Protein AF-A0A7M6URK7-F1 (afdb_monomer_lite)

Radius of gyration: 43.17 Å; chains: 1; bounding box: 71×75×105 Å

Organism: Nasonia vitripennis (NCBI:txid7425)

Secondary structure (DSSP, 8-state):
-HHHHHHHHHHHHT------TTT--PPTTEEEETTEEEE------TTT--PPTTEEEETTEEEE-PPPP-TTT--PPTTEEEETTEEEEPP-TTT--PPTTEEEETTEEEE---TTT--PPTTEEEETTEEEEPPPTT--TTT--PPTTEEEETTTEEEES--GGGTT--PPTTEEEETTEEEE-

Foldseek 3Di:
DVVVVVVVVVVVVVVPPQQAQVNDDDDPQWHDDRNDTHGVDPQQQQVNDDDDPQWHDDRNDTDGVDPQQDQVNDDEDPQWHDDRNDTDGQAAQVRDDEDPQWDDDGRDTDGLQDQVPDDDDPQWHDDNNDTDGHDDPPQCQVPEDDDPQWDAFPPGDTDGQDDPLCPPPDDDPQWGDDNVDTGGD

pLDDT: mean 81.97, std 11.96, range [47.0, 93.94]

Sequence (185 aa):
MKSVLIVCLLAIYQVQAQLTCSTLDCRPGYYCKDGKCLPNTPKLTCSTLGCRPGYYCKDGKCLPNTPKLTCSTIDCRPGYYCLDGKCIPKATCETIDCRSGDICIDGQCIPKLTCATILCRTGYTCRDGQCFKKPPSGITCANVKCMSGYVCVEPGRCVKQFDEKCFTVKCSAGHVCVNGVCVQG

InterPro domains:
  IPR003645 Follistatin-like, N-terminal [SM00274] (20-38)
  IPR003645 Follistatin-like, N-terminal [SM00274] (45-63)
  IPR003645 Follistatin-like, N-terminal [SM00274] (70-94)
  IPR003645 Follistatin-like, N-terminal [SM00274] (114-139)
  IPR003645 Follistatin-like, N-terminal [SM00274] (140-159)

Structure (mmCIF, N/CA/C/O backbone):
data_AF-A0A7M6URK7-F1
#
_entry.id   AF-A0A7M6URK7-F1
#
loop_
_atom_site.group_PDB
_atom_site.id
_atom_site.type_symbol
_atom_site.label_atom_id
_atom_site.label_alt_id
_atom_site.label_comp_id
_atom_site.label_asym_id
_atom_site.label_entity_id
_atom_site.label_seq_id
_atom_site.pdbx_PDB_ins_code
_atom_site.Cartn_x
_atom_site.Cartn_y
_atom_site.Cartn_z
_atom_site.occupancy
_atom_site.B_iso_or_equiv
_atom_site.auth_seq_id
_atom_site.auth_comp_id
_atom_site.auth_asym_id
_atom_site.auth_atom_id
_atom_site.pdbx_PDB_model_num
ATOM 1 N N . MET A 1 1 ? 9.591 -61.313 -48.155 1.00 51.03 1 MET A N 1
ATOM 2 C CA . MET A 1 1 ? 8.744 -60.111 -47.943 1.00 51.03 1 MET A CA 1
ATOM 3 C C . MET A 1 1 ? 9.255 -59.192 -46.827 1.00 51.03 1 MET A C 1
ATOM 5 O O . MET A 1 1 ? 9.292 -57.993 -47.054 1.00 51.03 1 MET A O 1
ATOM 9 N N . LYS A 1 2 ? 9.726 -59.704 -45.672 1.00 48.66 2 LYS A N 1
ATOM 10 C CA . LYS A 1 2 ? 10.313 -58.871 -44.592 1.00 48.66 2 LYS A CA 1
ATOM 11 C C . LYS A 1 2 ? 11.590 -58.110 -44.997 1.00 48.66 2 LYS A C 1
ATOM 13 O O . LYS A 1 2 ? 11.772 -56.975 -44.581 1.00 48.66 2 LYS A O 1
ATOM 18 N N . SER A 1 3 ? 12.423 -58.688 -45.864 1.00 50.91 3 SER A N 1
ATOM 19 C CA . SER A 1 3 ? 13.689 -58.072 -46.293 1.00 50.91 3 SER A CA 1
ATOM 20 C C . SER A 1 3 ? 13.510 -56.881 -47.243 1.00 50.91 3 SER A C 1
ATOM 22 O O . SER A 1 3 ? 14.295 -55.946 -47.194 1.00 50.91 3 SER A O 1
ATOM 24 N N . VAL A 1 4 ? 12.451 -56.869 -48.062 1.00 54.44 4 VAL A N 1
ATOM 25 C CA . VAL A 1 4 ? 12.172 -55.764 -49.003 1.00 54.44 4 VAL A CA 1
ATOM 26 C C . VAL A 1 4 ? 11.641 -54.534 -48.259 1.00 54.44 4 VAL A C 1
ATOM 28 O O . VAL A 1 4 ? 12.019 -53.412 -48.576 1.00 54.44 4 VAL A O 1
ATOM 31 N N . LEU A 1 5 ? 10.839 -54.742 -47.206 1.00 52.38 5 LEU A N 1
ATOM 32 C CA . LEU A 1 5 ? 10.302 -53.660 -46.374 1.00 52.38 5 LEU A CA 1
ATOM 33 C C . LEU A 1 5 ? 11.402 -52.931 -45.576 1.00 52.38 5 LEU A C 1
ATOM 35 O O . LEU A 1 5 ? 11.355 -51.713 -45.444 1.00 52.38 5 LEU A O 1
ATOM 39 N N . ILE A 1 6 ? 12.413 -53.664 -45.088 1.00 54.22 6 ILE A N 1
ATOM 40 C CA . ILE A 1 6 ? 13.563 -53.104 -44.351 1.00 54.22 6 ILE A CA 1
ATOM 41 C C . ILE A 1 6 ? 14.482 -52.307 -45.287 1.00 54.22 6 ILE A C 1
ATOM 43 O O . ILE A 1 6 ? 14.924 -51.220 -44.925 1.00 54.22 6 ILE A O 1
ATOM 47 N N . VAL A 1 7 ? 14.716 -52.800 -46.510 1.00 54.31 7 VAL A N 1
ATOM 48 C CA . VAL A 1 7 ? 15.485 -52.068 -47.533 1.00 54.31 7 VAL A CA 1
ATOM 49 C C . VAL A 1 7 ? 14.753 -50.789 -47.950 1.00 54.31 7 VAL A C 1
ATOM 51 O O . VAL A 1 7 ? 15.390 -49.747 -48.077 1.00 54.31 7 VAL A O 1
ATOM 54 N N . CYS A 1 8 ? 13.420 -50.826 -48.068 1.00 52.38 8 CYS A N 1
ATOM 55 C CA . CYS A 1 8 ? 12.622 -49.628 -48.324 1.00 52.38 8 CYS A CA 1
ATOM 56 C C . CYS A 1 8 ? 12.716 -48.617 -47.175 1.00 52.38 8 CYS A C 1
ATOM 58 O O . CYS A 1 8 ? 12.998 -47.461 -47.452 1.00 52.38 8 CYS A O 1
ATOM 60 N N . LEU A 1 9 ? 12.546 -49.029 -45.911 1.00 51.94 9 LEU A N 1
ATOM 61 C CA . LEU A 1 9 ? 12.603 -48.130 -44.745 1.00 51.94 9 LEU A CA 1
ATOM 62 C C . LEU A 1 9 ? 13.983 -47.477 -44.555 1.00 51.94 9 LEU A C 1
ATOM 64 O O . LEU A 1 9 ? 14.051 -46.295 -44.225 1.00 51.94 9 LEU A O 1
ATOM 68 N N . LEU A 1 10 ? 15.073 -48.204 -44.824 1.00 51.91 10 LEU A N 1
ATOM 69 C CA . LEU A 1 10 ? 16.430 -47.646 -44.815 1.00 51.91 10 LEU A CA 1
ATOM 70 C C . LEU A 1 10 ? 16.678 -46.713 -46.009 1.00 51.91 10 LEU A C 1
ATOM 72 O O . LEU A 1 10 ? 17.362 -45.707 -45.848 1.00 51.91 10 LEU A O 1
ATOM 76 N N . ALA A 1 11 ? 16.085 -46.983 -47.177 1.00 49.75 11 ALA A N 1
ATOM 77 C CA . ALA A 1 11 ? 16.192 -46.107 -48.343 1.00 49.75 11 ALA A CA 1
ATOM 78 C C . ALA A 1 11 ? 15.456 -44.770 -48.150 1.00 49.75 11 ALA A C 1
ATOM 80 O O . ALA A 1 11 ? 15.973 -43.750 -48.589 1.00 49.75 11 ALA A O 1
ATOM 81 N N . ILE A 1 12 ? 14.317 -44.734 -47.439 1.00 51.81 12 ILE A N 1
ATOM 82 C CA . ILE A 1 12 ? 13.649 -43.464 -47.072 1.00 51.81 12 ILE A CA 1
ATOM 83 C C . ILE A 1 12 ? 14.414 -42.718 -45.969 1.00 51.81 12 ILE A C 1
ATOM 85 O O . ILE A 1 12 ? 14.419 -41.490 -45.965 1.00 51.81 12 ILE A O 1
ATOM 89 N N . TYR A 1 13 ? 15.104 -43.435 -45.070 1.00 47.00 13 TYR A N 1
ATOM 90 C CA . TYR A 1 13 ? 15.932 -42.827 -44.015 1.00 47.00 13 TYR A CA 1
ATOM 91 C C . TYR A 1 13 ? 17.250 -42.228 -44.544 1.00 47.00 13 TYR A C 1
ATOM 93 O O . TYR A 1 13 ? 17.856 -41.395 -43.879 1.00 47.00 13 TYR A O 1
ATOM 101 N N . GLN A 1 14 ? 17.691 -42.620 -45.746 1.00 48.41 14 GLN A N 1
ATOM 102 C CA . GLN A 1 14 ? 18.874 -42.064 -46.422 1.00 48.41 14 GLN A CA 1
ATOM 103 C C . GLN A 1 14 ? 18.526 -40.950 -47.432 1.00 48.41 14 GLN A C 1
ATOM 105 O O . GLN A 1 14 ? 19.431 -40.360 -48.017 1.00 48.41 14 GLN A O 1
ATOM 110 N N . VAL A 1 15 ? 17.245 -40.569 -47.589 1.00 47.34 15 VAL A N 1
ATOM 111 C CA . VAL A 1 15 ? 16.850 -39.313 -48.274 1.00 47.34 15 VAL A CA 1
ATOM 112 C C . VAL A 1 15 ? 16.860 -38.130 -47.295 1.00 47.34 15 VAL A C 1
ATOM 114 O O . VAL A 1 15 ? 16.032 -37.227 -47.334 1.00 47.34 15 VAL A O 1
ATOM 117 N N . GLN A 1 16 ? 17.839 -38.103 -46.401 1.00 51.31 16 GLN A N 1
ATOM 118 C CA . GLN A 1 16 ? 18.420 -36.847 -45.960 1.00 51.31 16 GLN A CA 1
ATOM 119 C C . GLN A 1 16 ? 19.805 -36.813 -46.577 1.00 51.31 16 GLN A C 1
ATOM 121 O O . GLN A 1 16 ? 20.800 -37.099 -45.917 1.00 51.31 16 GLN A O 1
ATOM 126 N N . ALA A 1 17 ? 19.856 -36.481 -47.872 1.00 54.38 17 ALA A N 1
ATOM 127 C CA . ALA A 1 17 ? 21.073 -35.933 -48.438 1.00 54.38 17 ALA A CA 1
ATOM 128 C C . ALA A 1 17 ? 21.447 -34.767 -47.523 1.00 54.38 17 ALA A C 1
ATOM 130 O O . ALA A 1 17 ? 20.786 -33.726 -47.520 1.00 54.38 17 ALA A O 1
ATOM 131 N N . GLN A 1 18 ? 22.434 -34.982 -46.656 1.00 57.97 18 GLN A N 1
ATOM 132 C CA . GLN A 1 18 ? 23.084 -33.890 -45.970 1.00 57.97 18 GLN A CA 1
ATOM 133 C C . GLN A 1 18 ? 23.643 -33.052 -47.109 1.00 57.97 18 GLN A C 1
ATOM 135 O O . GLN A 1 18 ? 24.606 -33.461 -47.752 1.00 57.97 18 GLN A O 1
ATOM 140 N N . LEU A 1 19 ? 22.966 -31.949 -47.443 1.00 61.97 19 LEU A N 1
ATOM 141 C CA . LEU A 1 19 ? 23.518 -30.954 -48.345 1.00 61.97 19 LEU A CA 1
ATOM 142 C C . LEU A 1 19 ? 24.855 -30.577 -47.716 1.00 61.97 19 LEU A C 1
ATOM 144 O O . LEU A 1 19 ? 24.894 -29.946 -46.667 1.00 61.97 19 LEU A O 1
ATOM 148 N N . THR A 1 20 ? 25.946 -31.057 -48.291 1.00 74.00 20 THR A N 1
ATOM 149 C CA . THR A 1 20 ? 27.300 -30.692 -47.900 1.00 74.00 20 THR A CA 1
ATOM 150 C C . THR A 1 20 ? 27.824 -29.737 -48.955 1.00 74.00 20 THR A C 1
ATOM 152 O O . THR A 1 20 ? 27.371 -29.737 -50.099 1.00 74.00 20 THR A O 1
ATOM 155 N N . CYS A 1 21 ? 28.815 -28.922 -48.607 1.00 77.44 21 CYS A N 1
ATOM 156 C CA . CYS A 1 21 ? 29.417 -28.012 -49.585 1.00 77.44 21 CYS A CA 1
ATOM 157 C C . CYS A 1 21 ? 30.153 -28.716 -50.729 1.00 77.44 21 CYS A C 1
ATOM 159 O O . CYS A 1 21 ? 30.596 -28.061 -51.661 1.00 77.44 21 CYS A O 1
ATOM 161 N N . SER A 1 22 ? 30.252 -30.043 -50.667 1.00 75.75 22 SER A N 1
ATOM 162 C CA . SER A 1 22 ? 30.756 -30.902 -51.733 1.00 75.75 22 SER A CA 1
ATOM 163 C C . SER A 1 22 ? 29.716 -31.189 -52.821 1.00 75.75 22 SER A C 1
ATOM 165 O O . SER A 1 22 ? 30.094 -31.614 -53.904 1.00 75.75 22 SER A O 1
ATOM 167 N N . THR A 1 23 ? 28.420 -31.003 -52.538 1.00 77.94 23 THR A N 1
ATOM 168 C CA . THR A 1 23 ? 27.307 -31.327 -53.456 1.00 77.94 23 THR A CA 1
ATOM 169 C C . THR A 1 23 ? 26.350 -30.157 -53.701 1.00 77.94 23 THR A C 1
ATOM 171 O O . THR A 1 23 ? 25.412 -30.283 -54.485 1.00 77.94 23 THR A O 1
ATOM 174 N N . LEU A 1 24 ? 26.573 -29.015 -53.042 1.00 80.12 24 LEU A N 1
ATOM 175 C CA . LEU A 1 24 ? 25.723 -27.832 -53.130 1.00 80.12 24 LEU A CA 1
ATOM 176 C C . LEU A 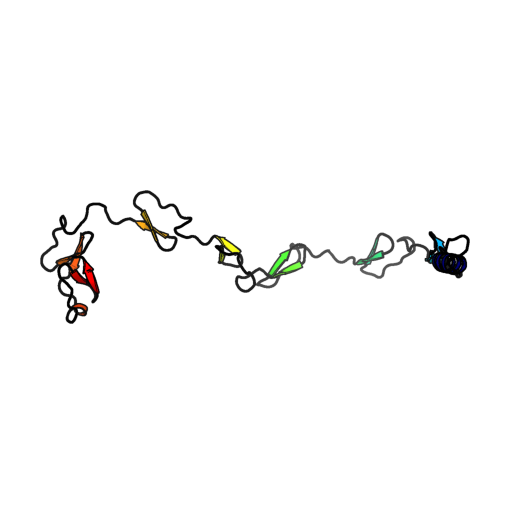1 24 ? 26.383 -26.724 -53.963 1.00 80.12 24 LEU A C 1
ATOM 178 O O . LEU A 1 24 ? 27.240 -25.996 -53.460 1.00 80.12 24 LEU A O 1
ATOM 182 N N . ASP A 1 25 ? 25.908 -26.542 -55.196 1.00 82.88 25 ASP A N 1
ATOM 183 C CA . ASP A 1 25 ? 26.286 -25.410 -56.045 1.00 82.88 25 ASP A CA 1
ATOM 184 C C . ASP A 1 25 ? 25.468 -24.161 -55.693 1.00 82.88 25 ASP A C 1
ATOM 186 O O . ASP A 1 25 ? 24.263 -24.062 -55.945 1.00 82.88 25 ASP A O 1
ATOM 190 N N . CYS A 1 26 ? 26.132 -23.174 -55.093 1.00 80.81 26 CYS A N 1
ATOM 191 C CA . CYS A 1 26 ? 25.514 -21.898 -54.757 1.00 80.81 26 CYS A CA 1
ATOM 192 C C . CYS A 1 26 ? 25.422 -20.970 -55.974 1.00 80.81 26 CYS A C 1
ATOM 194 O O . CYS A 1 26 ? 26.322 -20.911 -56.810 1.00 80.81 26 CYS A O 1
ATOM 196 N N . ARG A 1 27 ? 24.333 -20.191 -56.052 1.00 81.19 27 ARG A N 1
ATOM 197 C CA . ARG A 1 27 ? 24.157 -19.165 -57.093 1.00 81.19 27 ARG A CA 1
ATOM 198 C C . ARG A 1 27 ? 25.289 -18.120 -57.037 1.00 81.19 27 ARG A C 1
ATOM 200 O O . ARG A 1 27 ? 25.801 -17.855 -55.946 1.00 81.19 27 ARG A O 1
ATOM 207 N N . PRO A 1 28 ? 25.635 -17.470 -58.166 1.00 70.69 28 PRO A N 1
ATOM 208 C CA . PRO A 1 28 ? 26.620 -16.389 -58.188 1.00 70.69 28 PRO A CA 1
ATOM 209 C C . PRO A 1 28 ? 26.345 -15.336 -57.106 1.00 70.69 28 PRO A C 1
ATOM 211 O O . PRO A 1 28 ? 25.208 -14.897 -56.931 1.00 70.69 28 PRO A O 1
ATOM 214 N N . GLY A 1 29 ? 27.385 -14.950 -56.361 1.00 67.88 29 GLY A N 1
ATOM 215 C CA . GLY A 1 29 ? 27.265 -14.035 -55.221 1.00 67.88 29 GLY A CA 1
ATOM 216 C C . GLY A 1 29 ? 26.944 -14.707 -53.881 1.00 67.88 29 GLY A C 1
ATOM 217 O O . GLY A 1 29 ? 26.675 -13.996 -52.920 1.00 67.88 29 GLY A O 1
ATOM 218 N N . TYR A 1 30 ? 26.991 -16.039 -53.787 1.00 80.69 30 TYR A N 1
ATOM 219 C CA . TYR A 1 30 ? 26.861 -16.820 -52.550 1.00 80.69 30 TYR A CA 1
ATOM 220 C C . TYR A 1 30 ? 27.993 -17.860 -52.463 1.00 80.69 30 TYR A C 1
ATOM 222 O O . TYR A 1 30 ? 28.479 -18.327 -53.489 1.00 80.69 30 TYR A O 1
ATOM 230 N N . TYR A 1 31 ? 28.414 -18.234 -51.255 1.00 83.31 31 TYR A N 1
ATOM 231 C CA . TYR A 1 31 ? 29.391 -19.300 -51.004 1.00 83.31 31 TYR A CA 1
ATOM 232 C C . TYR A 1 31 ? 28.799 -20.358 -50.072 1.00 83.31 31 TYR A C 1
ATOM 234 O O . TYR A 1 31 ? 27.940 -20.045 -49.246 1.00 83.31 31 TYR A O 1
ATOM 242 N N . CYS A 1 32 ? 29.243 -21.611 -50.188 1.00 84.31 32 CYS A N 1
ATOM 243 C CA . CYS A 1 32 ? 28.764 -22.660 -49.297 1.00 84.31 32 CYS A CA 1
ATOM 244 C C . CYS A 1 32 ? 29.564 -22.701 -47.991 1.00 84.31 32 CYS A C 1
ATOM 246 O O . CYS A 1 32 ? 30.795 -22.734 -48.004 1.00 84.31 32 CYS A O 1
ATOM 248 N N . LYS A 1 33 ? 28.854 -22.766 -46.861 1.00 85.31 33 LYS A N 1
ATOM 249 C CA . LYS A 1 33 ? 29.403 -23.097 -45.544 1.00 85.31 33 LYS A CA 1
ATOM 250 C C . LYS A 1 33 ? 28.440 -24.018 -44.798 1.00 85.31 33 LYS A C 1
ATOM 252 O O . LYS A 1 33 ? 27.251 -23.717 -44.723 1.00 85.31 33 LYS A O 1
ATOM 257 N N . ASP A 1 34 ? 28.945 -25.133 -44.270 1.00 83.81 34 ASP A N 1
ATOM 258 C CA . ASP A 1 34 ? 28.177 -26.121 -43.490 1.00 83.81 34 ASP A CA 1
ATOM 259 C C . ASP A 1 34 ? 26.868 -26.565 -44.173 1.00 83.81 34 ASP A C 1
ATOM 261 O O . ASP A 1 34 ? 25.819 -26.682 -43.539 1.00 83.81 34 ASP A O 1
ATOM 265 N N . GLY A 1 35 ? 26.909 -26.748 -45.497 1.00 82.69 35 GLY A N 1
ATOM 266 C CA . GLY A 1 35 ? 25.740 -27.180 -46.264 1.00 82.69 35 GLY A CA 1
ATOM 267 C C . GLY A 1 35 ? 24.722 -26.090 -46.593 1.00 82.69 35 GLY A C 1
ATOM 268 O O . GLY A 1 35 ? 23.610 -26.398 -47.020 1.00 82.69 35 GLY A O 1
ATOM 269 N N . LYS A 1 36 ? 25.063 -24.813 -46.381 1.00 84.44 36 LYS A N 1
ATOM 270 C CA . LYS A 1 36 ? 24.188 -23.666 -46.654 1.00 84.44 36 LYS A CA 1
ATOM 271 C C . LYS A 1 36 ? 24.880 -22.643 -47.545 1.00 84.44 36 LYS A C 1
ATOM 273 O O . LYS A 1 36 ? 26.032 -22.289 -47.312 1.00 84.44 36 LYS A O 1
ATOM 278 N N . CYS A 1 37 ? 24.145 -22.110 -48.518 1.00 84.38 37 CYS A N 1
ATOM 279 C CA . CYS A 1 37 ? 24.597 -20.973 -49.313 1.00 84.38 37 CYS A CA 1
ATOM 280 C C . CYS A 1 37 ? 24.431 -19.673 -48.523 1.00 84.38 37 CYS A C 1
ATOM 282 O O . CYS A 1 37 ? 23.311 -19.233 -48.261 1.00 84.38 37 CYS A O 1
ATOM 284 N N . LEU A 1 38 ? 25.546 -19.050 -48.157 1.00 81.31 38 LEU A N 1
ATOM 285 C CA . LEU A 1 38 ? 25.595 -17.749 -47.504 1.00 81.31 38 LEU A CA 1
ATOM 286 C C . LEU A 1 38 ? 25.937 -16.667 -48.531 1.00 81.31 38 LEU A C 1
ATOM 288 O O . LEU A 1 38 ? 26.769 -16.906 -49.404 1.00 81.31 38 LEU A O 1
ATOM 292 N N . PRO A 1 39 ? 25.312 -15.481 -48.459 1.00 78.00 39 PRO A N 1
ATOM 293 C CA . PRO A 1 39 ? 25.610 -14.400 -49.384 1.00 78.00 39 PRO A CA 1
ATOM 294 C C . PRO A 1 39 ? 27.079 -14.002 -49.267 1.00 78.00 39 PRO A C 1
ATOM 296 O O . PRO A 1 39 ? 27.593 -13.739 -48.180 1.00 78.00 39 PRO A O 1
ATOM 299 N N . ASN A 1 40 ? 27.738 -13.902 -50.414 1.00 71.88 40 ASN A N 1
ATOM 300 C CA . ASN A 1 40 ? 29.070 -13.344 -50.587 1.00 71.88 40 ASN A CA 1
ATOM 301 C C . ASN A 1 40 ? 28.986 -11.806 -50.621 1.00 71.88 40 ASN A C 1
ATOM 303 O O . ASN A 1 40 ? 29.588 -11.137 -51.458 1.00 71.88 40 ASN A O 1
ATOM 307 N N . THR A 1 41 ? 28.164 -11.236 -49.737 1.00 67.25 41 THR A N 1
ATOM 308 C CA . THR A 1 41 ? 28.107 -9.793 -49.536 1.00 67.25 41 THR A CA 1
ATOM 309 C C . THR A 1 41 ? 29.307 -9.406 -48.687 1.00 67.25 41 THR A C 1
ATOM 311 O O . THR A 1 41 ? 29.470 -9.981 -47.603 1.00 67.25 41 THR A O 1
ATOM 314 N N . PRO A 1 42 ? 30.130 -8.433 -49.110 1.00 64.25 42 PRO A N 1
ATOM 315 C CA . PRO A 1 42 ? 31.136 -7.882 -48.222 1.00 64.25 42 PRO A CA 1
ATOM 316 C C . PRO A 1 42 ? 30.433 -7.436 -46.941 1.00 64.25 42 PRO A C 1
ATOM 318 O O . PRO A 1 42 ? 29.422 -6.730 -46.991 1.00 64.25 42 PRO A O 1
ATOM 321 N N . LYS A 1 43 ? 30.933 -7.894 -45.788 1.00 63.84 43 LYS A N 1
ATOM 322 C CA . LYS A 1 43 ? 30.489 -7.373 -44.497 1.00 63.84 43 LYS A CA 1
ATOM 323 C C . LYS A 1 43 ? 30.686 -5.866 -44.580 1.00 63.84 43 LYS A C 1
ATOM 325 O O . LYS A 1 43 ? 31.824 -5.422 -44.701 1.00 63.84 43 LYS A O 1
ATOM 330 N N . LEU A 1 44 ? 29.592 -5.103 -44.591 1.00 66.19 44 LEU A N 1
ATOM 331 C CA . LEU A 1 44 ? 29.666 -3.647 -44.563 1.00 66.19 44 LEU A CA 1
ATOM 332 C C . LEU A 1 44 ? 30.543 -3.284 -43.368 1.00 66.19 44 LEU A C 1
ATOM 334 O O . LEU A 1 44 ? 30.261 -3.688 -42.242 1.00 66.19 44 LEU A O 1
ATOM 338 N N . THR A 1 45 ? 31.661 -2.621 -43.624 1.00 75.88 45 THR A N 1
ATOM 339 C CA . THR A 1 45 ? 32.536 -2.100 -42.580 1.00 75.88 45 THR A CA 1
ATOM 340 C C . THR A 1 45 ? 32.328 -0.599 -42.517 1.00 75.88 45 THR A C 1
ATOM 342 O O . THR A 1 45 ? 31.840 0.022 -43.460 1.00 75.88 45 THR A O 1
ATOM 345 N N . CYS A 1 46 ? 32.726 0.021 -41.412 1.00 78.88 46 CYS A N 1
ATOM 346 C CA . CYS A 1 46 ? 32.660 1.478 -41.312 1.00 78.88 46 CYS A CA 1
ATOM 347 C C . CYS A 1 46 ? 33.588 2.207 -42.286 1.00 78.88 46 CYS A C 1
ATOM 349 O O . CYS A 1 46 ? 33.448 3.409 -42.470 1.00 78.88 46 CYS A O 1
ATOM 351 N N . SER A 1 47 ? 34.490 1.478 -42.944 1.00 76.00 47 SER A N 1
ATOM 352 C CA . SER A 1 47 ? 35.329 1.988 -44.023 1.00 76.00 47 SER A CA 1
ATOM 353 C C . SER A 1 47 ? 34.576 2.125 -45.351 1.00 76.00 47 SER A C 1
ATOM 355 O O . SER A 1 47 ? 35.004 2.896 -46.200 1.00 76.00 47 SER A O 1
ATOM 357 N N . THR A 1 48 ? 33.476 1.387 -45.551 1.00 75.06 48 THR A N 1
ATOM 358 C CA . THR A 1 48 ? 32.696 1.385 -46.805 1.00 75.06 48 THR A CA 1
ATOM 359 C C . THR A 1 48 ? 31.253 1.862 -46.632 1.00 75.06 48 THR A C 1
ATOM 361 O O . THR A 1 48 ? 30.584 2.165 -47.617 1.00 75.06 48 THR A O 1
ATOM 364 N N . LEU A 1 49 ? 30.764 1.959 -45.393 1.00 78.81 49 LEU A N 1
ATOM 365 C CA . LEU A 1 49 ? 29.413 2.409 -45.071 1.00 78.81 49 LEU A CA 1
ATOM 366 C C . LEU A 1 49 ? 29.382 3.913 -44.754 1.00 78.81 49 LEU A C 1
ATOM 368 O O . LEU A 1 49 ? 29.786 4.337 -43.673 1.00 78.81 49 LEU A O 1
ATOM 372 N N . GLY A 1 50 ? 28.830 4.714 -45.668 1.00 80.62 50 GLY A N 1
ATOM 373 C CA . GLY A 1 50 ? 28.504 6.119 -45.412 1.00 80.62 50 GLY A CA 1
ATOM 374 C C . GLY A 1 50 ? 27.177 6.262 -44.660 1.00 80.62 50 GLY A C 1
ATOM 375 O O . GLY A 1 50 ? 26.121 5.915 -45.190 1.00 80.62 50 GLY A O 1
ATOM 376 N N . CYS A 1 51 ? 27.209 6.781 -43.431 1.00 83.56 51 CYS A N 1
ATOM 377 C CA . CYS A 1 51 ? 25.999 7.067 -42.658 1.00 83.56 51 CYS A CA 1
ATOM 378 C C . CYS A 1 51 ? 25.425 8.450 -42.993 1.00 83.56 51 CYS A C 1
ATOM 380 O O . CYS A 1 51 ? 26.161 9.393 -43.280 1.00 83.56 51 CYS A O 1
ATOM 382 N N . ARG A 1 52 ? 24.093 8.578 -42.944 1.00 84.56 52 ARG A N 1
ATOM 383 C CA . ARG A 1 52 ? 23.405 9.869 -43.116 1.00 84.56 52 ARG A CA 1
ATOM 384 C C . ARG A 1 52 ? 23.761 10.833 -41.967 1.00 84.56 52 ARG A C 1
ATOM 386 O O . ARG A 1 52 ? 24.076 10.359 -40.873 1.00 84.56 52 ARG A O 1
ATOM 393 N N . PRO A 1 53 ? 23.661 12.163 -42.170 1.00 76.25 53 PRO A N 1
ATOM 394 C CA . PRO A 1 53 ? 23.839 13.139 -41.096 1.00 76.25 53 PRO A CA 1
ATOM 395 C C . PRO A 1 53 ? 23.009 12.785 -39.853 1.00 76.25 53 PRO A C 1
ATOM 397 O O . PRO A 1 53 ? 21.843 12.408 -39.966 1.00 76.25 53 PRO A O 1
ATOM 400 N N . GLY A 1 54 ? 23.627 12.874 -38.672 1.00 73.88 54 GLY A N 1
ATOM 401 C CA . GLY A 1 54 ? 23.008 12.474 -37.403 1.00 73.88 54 GLY A CA 1
ATOM 402 C C . GLY A 1 54 ? 23.200 11.003 -37.014 1.00 73.88 54 GLY A C 1
ATOM 403 O O . GLY A 1 54 ? 22.626 10.581 -36.016 1.00 73.88 54 GLY A O 1
ATOM 404 N N . TYR A 1 55 ? 24.006 10.232 -37.751 1.00 85.00 55 TYR A N 1
ATOM 405 C CA . TYR A 1 55 ? 24.361 8.845 -37.433 1.00 85.00 55 TYR A CA 1
ATOM 406 C C . TYR A 1 55 ? 25.882 8.631 -37.541 1.00 85.00 55 TYR A C 1
ATOM 408 O O . TYR A 1 55 ? 26.536 9.249 -38.380 1.00 85.00 55 TYR A O 1
ATOM 416 N N . TYR A 1 56 ? 26.441 7.728 -36.735 1.00 85.56 56 TYR A N 1
ATOM 417 C CA . TYR A 1 56 ? 27.830 7.265 -36.815 1.00 85.56 56 TYR A CA 1
ATOM 418 C C . TYR A 1 56 ? 27.889 5.773 -37.127 1.00 85.56 56 TYR A C 1
ATOM 420 O O . TYR A 1 56 ? 26.977 5.021 -36.785 1.00 85.56 56 TYR A O 1
ATOM 428 N N . CYS A 1 57 ? 28.969 5.322 -37.765 1.00 87.19 57 CYS A N 1
ATOM 429 C CA . CYS A 1 57 ? 29.151 3.898 -38.005 1.00 87.19 57 CYS A CA 1
ATOM 430 C C . CYS A 1 57 ? 29.846 3.212 -36.824 1.00 87.19 57 CYS A C 1
ATOM 432 O O . CYS A 1 57 ? 30.898 3.658 -36.365 1.00 87.19 57 CYS A O 1
ATOM 434 N N . LYS A 1 58 ? 29.294 2.076 -36.390 1.00 86.69 58 LYS A N 1
ATOM 435 C CA . LYS A 1 58 ? 29.928 1.123 -35.474 1.00 86.69 58 LYS A CA 1
ATOM 436 C C . LYS A 1 58 ? 29.658 -0.304 -35.947 1.00 86.69 58 LYS A C 1
ATOM 438 O O . LYS A 1 58 ? 28.512 -0.656 -36.214 1.00 86.69 58 LYS A O 1
ATOM 443 N N . ASP A 1 59 ? 30.708 -1.113 -36.083 1.00 84.06 59 ASP A N 1
ATOM 444 C CA . ASP A 1 59 ? 30.636 -2.526 -36.499 1.00 84.06 59 ASP A CA 1
ATOM 445 C C . ASP A 1 59 ? 29.841 -2.778 -37.796 1.00 84.06 59 ASP A C 1
ATOM 447 O O . ASP A 1 59 ? 29.160 -3.797 -37.937 1.00 84.06 59 ASP A O 1
ATOM 451 N N . GLY A 1 60 ? 29.909 -1.842 -38.750 1.00 82.50 60 GLY A N 1
ATOM 452 C CA . GLY A 1 60 ? 29.173 -1.955 -40.012 1.00 82.50 60 GLY A CA 1
ATOM 453 C C . GLY A 1 60 ? 27.698 -1.567 -39.934 1.00 82.50 60 GLY A C 1
ATOM 454 O O . GLY A 1 60 ? 26.927 -1.920 -40.824 1.00 82.50 60 GLY A O 1
ATOM 455 N N . LYS A 1 61 ? 27.282 -0.874 -38.867 1.00 84.94 61 LYS A N 1
ATOM 456 C CA . LYS A 1 61 ? 25.916 -0.379 -38.666 1.00 84.94 61 LYS A CA 1
ATOM 457 C C . LYS A 1 61 ? 25.926 1.118 -38.388 1.00 84.94 61 LYS A C 1
ATOM 459 O O . LYS A 1 61 ? 26.741 1.592 -37.603 1.00 84.94 61 LYS A O 1
ATOM 464 N N . CYS A 1 62 ? 24.986 1.848 -38.982 1.00 86.88 62 CYS A N 1
ATOM 465 C CA . CYS A 1 62 ? 24.745 3.245 -38.632 1.00 86.88 62 CYS A CA 1
ATOM 466 C C . CYS A 1 62 ? 23.902 3.324 -37.355 1.00 86.88 62 CYS A C 1
ATOM 468 O O . CYS A 1 62 ? 22.763 2.861 -37.330 1.00 86.88 62 CYS A O 1
ATOM 470 N N . LEU A 1 63 ? 24.461 3.913 -36.303 1.00 84.88 63 LEU A N 1
ATOM 471 C CA . LEU A 1 63 ? 23.806 4.187 -35.029 1.00 84.88 63 LEU A CA 1
ATOM 472 C C . LEU A 1 63 ? 23.535 5.691 -34.912 1.00 84.88 63 LEU A C 1
ATOM 474 O O . LEU A 1 63 ? 24.353 6.482 -35.374 1.00 84.88 63 LEU A O 1
ATOM 478 N N . PRO A 1 64 ? 22.407 6.117 -34.330 1.00 82.56 64 PRO A N 1
ATOM 479 C CA . PRO A 1 64 ? 22.103 7.536 -34.191 1.00 82.56 64 PRO A CA 1
ATOM 480 C C . PRO A 1 64 ? 23.114 8.235 -33.268 1.00 82.56 64 PRO A C 1
ATOM 482 O O . PRO A 1 64 ? 23.490 7.703 -32.225 1.00 82.56 64 PRO A O 1
ATOM 485 N N . ASN A 1 65 ? 23.502 9.460 -33.628 1.00 78.19 65 ASN A N 1
ATOM 486 C CA . ASN A 1 65 ? 24.298 10.388 -32.809 1.00 78.19 65 ASN A CA 1
ATOM 487 C C . ASN A 1 65 ? 23.461 11.057 -31.706 1.00 78.19 65 ASN A C 1
ATOM 489 O O . ASN A 1 65 ? 23.889 12.042 -31.107 1.00 78.19 65 ASN A O 1
ATOM 493 N N . THR A 1 66 ? 22.245 10.573 -31.453 1.00 71.94 66 THR A N 1
ATOM 494 C CA . THR A 1 66 ? 21.392 11.129 -30.408 1.00 71.94 66 THR A CA 1
ATOM 495 C C . THR A 1 66 ? 22.004 10.827 -29.043 1.00 71.94 66 THR A C 1
ATOM 497 O O . THR A 1 66 ? 22.365 9.669 -28.797 1.00 71.94 66 THR A O 1
ATOM 500 N N . PRO A 1 67 ? 22.078 11.813 -28.134 1.00 67.75 67 PRO A N 1
ATOM 501 C CA . PRO A 1 67 ? 22.415 11.553 -26.745 1.00 67.75 67 PRO A CA 1
ATOM 502 C C . PRO A 1 67 ? 21.519 10.434 -26.219 1.00 67.75 67 PRO A C 1
ATOM 504 O O . PRO A 1 67 ? 20.302 10.454 -26.424 1.00 67.75 67 PRO A O 1
ATOM 507 N N . LYS A 1 68 ? 22.112 9.434 -25.564 1.00 71.75 68 LYS A N 1
ATOM 508 C CA . LYS A 1 68 ? 21.322 8.454 -24.822 1.00 71.75 68 LYS A CA 1
ATOM 509 C C . LYS A 1 68 ? 20.529 9.244 -23.782 1.00 71.75 68 LYS A C 1
ATOM 511 O O . LYS A 1 68 ? 21.143 9.922 -22.964 1.00 71.75 68 LYS A O 1
ATOM 516 N N . LEU A 1 69 ? 19.198 9.176 -23.832 1.00 76.94 69 LEU A N 1
ATOM 517 C CA . LEU A 1 69 ? 18.366 9.759 -22.783 1.00 76.94 69 LEU A CA 1
ATOM 518 C C . LEU A 1 69 ? 18.784 9.136 -21.450 1.00 76.94 69 LEU A C 1
ATOM 520 O O . LEU A 1 69 ? 18.951 7.920 -21.334 1.00 76.94 69 LEU A O 1
ATOM 524 N N . THR A 1 70 ? 19.003 9.986 -20.462 1.00 85.31 70 THR A N 1
ATOM 525 C CA . THR A 1 70 ? 19.401 9.616 -19.104 1.00 85.31 70 THR A CA 1
ATOM 526 C C . THR A 1 70 ? 18.415 10.233 -18.135 1.00 85.31 70 THR A C 1
ATOM 528 O O . THR A 1 70 ? 17.773 11.231 -18.444 1.00 85.31 70 THR A O 1
ATOM 531 N N . CYS A 1 71 ? 18.349 9.706 -16.915 1.00 87.44 71 CYS A N 1
ATOM 532 C CA . CYS A 1 71 ? 17.525 10.313 -15.868 1.00 87.44 71 CYS A CA 1
ATOM 533 C C . CYS A 1 71 ? 17.998 11.702 -15.419 1.00 87.44 71 CYS A C 1
ATOM 535 O O . CYS A 1 71 ? 17.297 12.360 -14.666 1.00 87.44 71 CYS A O 1
ATOM 537 N N . SER A 1 72 ? 19.159 12.155 -15.900 1.00 86.38 72 SER A N 1
ATOM 538 C CA . SER A 1 72 ? 19.638 13.530 -15.747 1.00 86.38 72 SER A CA 1
ATOM 539 C C . SER A 1 72 ? 19.163 14.486 -16.846 1.00 86.38 72 SER A C 1
ATOM 541 O O . SER A 1 72 ? 19.342 15.688 -16.703 1.00 86.38 72 SER A O 1
ATOM 543 N N . THR A 1 73 ? 18.613 13.975 -17.952 1.00 85.56 73 THR A N 1
ATOM 544 C CA . THR A 1 73 ? 18.213 14.774 -19.126 1.00 85.56 73 THR A CA 1
ATOM 545 C C . THR A 1 73 ? 16.731 14.647 -19.476 1.00 85.56 73 THR A C 1
ATOM 547 O O . THR A 1 73 ? 16.265 15.334 -20.381 1.00 85.56 73 THR A O 1
ATOM 550 N N . ILE A 1 74 ? 15.986 13.787 -18.776 1.00 87.69 74 ILE A N 1
ATOM 551 C CA . ILE A 1 74 ? 14.555 13.573 -18.993 1.00 87.69 74 ILE A CA 1
ATOM 552 C C . ILE A 1 74 ? 13.759 13.930 -17.737 1.00 87.69 74 ILE A C 1
ATOM 554 O O . ILE A 1 74 ? 13.994 13.373 -16.665 1.00 87.69 74 ILE A O 1
ATOM 558 N N . ASP A 1 75 ? 12.773 14.809 -17.902 1.00 90.88 75 ASP A N 1
ATOM 559 C CA . ASP A 1 75 ? 11.771 15.103 -16.881 1.00 90.88 75 ASP A CA 1
ATOM 560 C C . ASP A 1 75 ? 10.511 14.279 -17.147 1.00 90.88 75 ASP A C 1
ATOM 562 O O . ASP A 1 75 ? 9.822 14.439 -18.158 1.00 90.88 75 ASP A O 1
ATOM 566 N N . CYS A 1 76 ? 10.209 13.355 -16.237 1.00 92.62 76 CYS A N 1
ATOM 567 C CA . CYS A 1 76 ? 9.016 12.526 -16.342 1.00 92.62 76 CYS A CA 1
ATOM 568 C C . CYS A 1 76 ? 7.776 13.274 -15.850 1.00 92.62 76 CYS A C 1
ATOM 570 O O . CYS A 1 76 ? 7.804 13.956 -14.826 1.00 92.62 76 CYS A O 1
ATOM 572 N N . ARG A 1 77 ? 6.651 13.0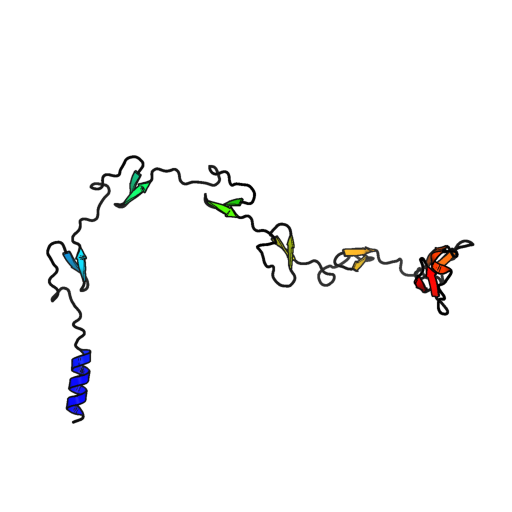86 -16.552 1.00 92.81 77 ARG A N 1
ATOM 573 C CA . ARG A 1 77 ? 5.351 13.626 -16.129 1.00 92.81 77 ARG A CA 1
ATOM 574 C C . ARG A 1 77 ? 4.949 13.114 -14.731 1.00 92.81 77 ARG A C 1
ATOM 576 O O . ARG A 1 77 ? 5.386 12.026 -14.339 1.00 92.81 77 ARG A O 1
ATOM 583 N N . PRO A 1 78 ? 4.073 13.830 -14.000 1.00 89.25 78 PRO A N 1
ATOM 584 C CA . PRO A 1 78 ? 3.543 13.358 -12.722 1.00 89.25 78 PRO A CA 1
ATOM 585 C C . PRO A 1 78 ? 3.010 11.920 -12.805 1.00 89.25 78 PRO A C 1
ATOM 587 O O . PRO A 1 78 ? 2.424 11.519 -13.810 1.00 89.25 78 PRO A O 1
ATOM 590 N N . GLY A 1 79 ? 3.250 11.131 -11.756 1.00 84.62 79 GLY A N 1
ATOM 591 C CA . GLY A 1 79 ? 2.907 9.703 -11.726 1.00 84.62 79 GLY A CA 1
ATOM 592 C C . GLY A 1 79 ? 3.932 8.774 -12.390 1.00 84.62 79 GLY A C 1
ATOM 593 O O . GLY A 1 79 ? 3.725 7.568 -12.392 1.00 84.62 79 GLY A O 1
ATOM 594 N N . TYR A 1 80 ? 5.046 9.294 -12.912 1.00 92.12 80 TYR A N 1
ATOM 595 C CA . TYR A 1 80 ? 6.139 8.501 -13.484 1.00 92.12 80 TYR A CA 1
ATOM 596 C C . TYR A 1 80 ? 7.462 8.819 -12.778 1.00 92.12 80 TYR A C 1
ATOM 598 O O . TYR A 1 80 ? 7.633 9.895 -12.203 1.00 92.12 80 TYR A O 1
ATOM 606 N N . TYR A 1 81 ? 8.400 7.879 -12.802 1.00 90.75 81 TYR A N 1
ATOM 607 C CA . TYR A 1 81 ? 9.784 8.082 -12.379 1.00 90.75 81 TYR A CA 1
ATOM 608 C C . TYR A 1 81 ? 10.731 7.629 -13.488 1.00 90.75 81 TYR A C 1
ATOM 610 O O . TYR A 1 81 ? 10.364 6.803 -14.324 1.00 90.75 81 TYR A O 1
ATOM 618 N N . CYS A 1 82 ? 11.940 8.188 -13.526 1.00 92.25 82 CYS A N 1
ATOM 619 C CA . CYS A 1 82 ? 12.920 7.764 -14.513 1.00 92.25 82 CYS A CA 1
ATOM 620 C C . CYS A 1 82 ? 13.706 6.544 -14.026 1.00 92.25 82 CYS A C 1
ATOM 622 O O . CYS A 1 82 ? 14.240 6.544 -12.917 1.00 92.25 82 CYS A O 1
ATOM 624 N N . LEU A 1 83 ? 13.827 5.543 -14.896 1.00 92.00 83 LEU A N 1
ATOM 625 C CA . LEU A 1 83 ? 14.741 4.416 -14.759 1.00 92.00 83 LEU A CA 1
ATOM 626 C C . LEU A 1 83 ? 15.422 4.173 -16.112 1.00 92.00 83 LEU A C 1
ATOM 628 O O . LEU A 1 83 ? 14.748 4.028 -17.131 1.00 92.00 83 LEU A O 1
ATOM 632 N N . ASP A 1 84 ? 16.756 4.177 -16.140 1.00 88.00 84 ASP A N 1
ATOM 633 C CA . ASP A 1 84 ? 17.573 3.955 -17.346 1.00 88.00 84 ASP A CA 1
ATOM 634 C C . ASP A 1 84 ? 17.199 4.824 -18.563 1.00 88.00 84 ASP A C 1
ATOM 636 O O . ASP A 1 84 ? 17.235 4.377 -19.713 1.00 88.00 84 ASP A O 1
ATOM 640 N N . GLY A 1 85 ? 16.836 6.086 -18.314 1.00 87.69 85 GLY A N 1
ATOM 641 C CA . GLY A 1 85 ? 16.450 7.026 -19.372 1.00 87.69 85 GLY A CA 1
ATOM 642 C C . GLY A 1 85 ? 15.040 6.812 -19.919 1.00 87.69 85 GLY A C 1
ATOM 643 O O . GLY A 1 85 ? 14.702 7.354 -20.970 1.00 87.69 85 GLY A O 1
ATOM 644 N N . LYS A 1 86 ? 14.214 6.019 -19.227 1.00 90.00 86 LYS A N 1
ATOM 645 C CA . LYS A 1 86 ? 12.807 5.782 -19.555 1.00 90.00 86 LYS A CA 1
ATOM 646 C C . LYS A 1 86 ? 11.919 6.220 -18.400 1.00 90.00 86 LYS A C 1
ATOM 648 O O . LYS A 1 86 ? 12.209 5.922 -17.246 1.00 90.00 86 LYS A O 1
ATOM 653 N N . CYS A 1 87 ? 10.808 6.875 -18.717 1.00 93.12 87 CYS A N 1
ATOM 654 C CA . CYS A 1 87 ? 9.774 7.171 -17.733 1.00 93.12 87 CYS A CA 1
ATOM 655 C C . CYS A 1 87 ? 8.894 5.941 -17.522 1.00 93.12 87 CYS A C 1
ATOM 657 O O . CYS A 1 87 ? 8.189 5.509 -18.435 1.00 93.12 87 CYS A O 1
ATOM 659 N N . ILE A 1 88 ? 8.925 5.395 -16.312 1.00 91.94 88 ILE A N 1
ATOM 660 C CA . ILE A 1 88 ? 8.150 4.228 -15.895 1.00 91.94 88 ILE A CA 1
ATOM 661 C C . ILE A 1 88 ? 7.052 4.696 -14.930 1.00 91.94 88 ILE A C 1
ATOM 663 O O . ILE A 1 88 ? 7.319 5.584 -14.113 1.00 91.94 88 ILE A O 1
ATOM 667 N N . PRO A 1 89 ? 5.814 4.172 -15.025 1.00 89.31 89 PRO A N 1
ATOM 668 C CA . PRO A 1 89 ? 4.763 4.497 -14.068 1.00 89.31 89 PRO A CA 1
ATOM 669 C C . PRO A 1 89 ? 5.222 4.215 -12.637 1.00 89.31 89 PRO A C 1
ATOM 671 O O . PRO A 1 89 ? 5.814 3.170 -12.361 1.00 89.31 89 PRO A O 1
ATOM 674 N N . LYS A 1 90 ? 4.939 5.136 -11.719 1.00 87.94 90 LYS A N 1
ATOM 675 C CA . LYS A 1 90 ? 5.039 4.853 -10.288 1.00 87.94 90 LYS A CA 1
ATOM 676 C C . LYS A 1 90 ? 3.977 3.814 -9.952 1.00 87.94 90 LYS A C 1
ATOM 678 O O . LYS A 1 90 ? 2.835 3.943 -10.390 1.00 87.94 90 LYS A O 1
ATOM 683 N N . ALA A 1 91 ? 4.362 2.795 -9.196 1.00 85.06 91 ALA A N 1
ATOM 684 C CA . ALA A 1 91 ? 3.409 1.806 -8.733 1.00 85.06 91 ALA A CA 1
ATOM 685 C C . ALA A 1 91 ? 2.406 2.465 -7.769 1.00 85.06 91 ALA A C 1
ATOM 687 O O . ALA A 1 91 ? 2.764 3.364 -7.006 1.00 85.06 91 ALA A O 1
ATOM 688 N N . THR A 1 92 ? 1.149 2.044 -7.833 1.00 87.75 92 THR A N 1
ATOM 689 C CA . THR A 1 92 ? 0.061 2.541 -6.982 1.00 87.75 92 THR A CA 1
ATOM 690 C C . THR A 1 92 ? -0.645 1.363 -6.335 1.00 87.75 92 THR A C 1
ATOM 692 O O . THR A 1 92 ? -0.574 0.240 -6.830 1.00 87.75 92 THR A O 1
ATOM 695 N N . CYS A 1 93 ? -1.386 1.611 -5.258 1.00 89.62 93 CYS A N 1
ATOM 696 C CA . CYS A 1 93 ? -2.194 0.561 -4.637 1.00 89.62 93 CYS A CA 1
ATOM 697 C C . CYS A 1 93 ? -3.378 0.090 -5.493 1.00 89.62 93 CYS A C 1
ATOM 699 O O . CYS A 1 93 ? -4.027 -0.881 -5.136 1.00 89.62 93 CYS A O 1
ATOM 701 N N . GLU A 1 94 ? -3.639 0.744 -6.627 1.00 87.44 94 GLU A N 1
ATOM 702 C CA . GLU A 1 94 ? -4.596 0.276 -7.638 1.00 87.44 94 GLU A CA 1
ATOM 703 C C . GLU A 1 94 ? -3.978 -0.756 -8.591 1.00 87.44 94 GLU A C 1
ATOM 705 O O . GLU A 1 94 ? -4.693 -1.525 -9.222 1.00 87.44 94 GLU A O 1
ATOM 710 N N . THR A 1 95 ? -2.649 -0.747 -8.731 1.00 86.00 95 THR A N 1
ATOM 711 C CA . THR A 1 95 ? -1.910 -1.577 -9.697 1.00 86.00 95 THR A CA 1
ATOM 712 C C . THR A 1 95 ? -1.067 -2.666 -9.035 1.00 86.00 95 THR A C 1
ATOM 714 O O . THR A 1 95 ? -0.460 -3.477 -9.732 1.00 86.00 95 THR A O 1
ATOM 717 N N . ILE A 1 96 ? -1.025 -2.695 -7.701 1.00 89.69 96 ILE A N 1
ATOM 718 C CA . ILE A 1 96 ? -0.280 -3.672 -6.910 1.00 89.69 96 ILE A CA 1
ATOM 719 C C . ILE A 1 96 ? -1.243 -4.539 -6.106 1.00 89.69 96 ILE A C 1
ATOM 721 O O . ILE A 1 96 ? -1.949 -4.039 -5.234 1.00 89.69 96 ILE A O 1
ATOM 725 N N . ASP A 1 97 ? -1.148 -5.851 -6.313 1.00 91.81 97 ASP A N 1
ATOM 726 C CA . ASP A 1 97 ? -1.707 -6.850 -5.407 1.00 91.81 97 ASP A CA 1
ATOM 727 C C . ASP A 1 97 ? -0.644 -7.294 -4.396 1.00 91.81 97 ASP A C 1
ATOM 729 O O . ASP A 1 97 ? 0.350 -7.942 -4.739 1.00 91.81 97 ASP A O 1
ATOM 733 N N . CYS A 1 98 ? -0.845 -6.941 -3.126 1.00 93.19 98 CYS A N 1
ATOM 734 C CA . CYS A 1 98 ? 0.026 -7.391 -2.045 1.00 93.19 98 CYS A CA 1
ATOM 735 C C . CYS A 1 98 ? -0.275 -8.839 -1.645 1.00 93.19 98 CYS A C 1
ATOM 737 O O . CYS A 1 98 ? -1.420 -9.291 -1.666 1.00 93.19 98 CYS A O 1
ATOM 739 N N . ARG A 1 99 ? 0.761 -9.571 -1.218 1.00 92.81 99 ARG A N 1
ATOM 740 C CA . ARG A 1 99 ? 0.600 -10.924 -0.666 1.00 92.81 99 ARG A CA 1
ATOM 741 C C . ARG A 1 99 ? -0.240 -10.910 0.615 1.00 92.81 99 ARG A C 1
ATOM 743 O O . ARG A 1 99 ? -0.294 -9.913 1.336 1.00 92.81 99 ARG A O 1
ATOM 750 N N . SER A 1 100 ? -0.827 -12.058 0.945 1.00 89.12 100 SER A N 1
ATOM 751 C CA . SER A 1 100 ? -1.569 -12.247 2.194 1.00 89.12 100 SER A CA 1
ATOM 752 C C . SER A 1 100 ? -0.741 -11.835 3.413 1.00 89.12 100 SER A C 1
ATOM 754 O O . SER A 1 100 ? 0.367 -12.329 3.613 1.00 89.12 100 SER A O 1
ATOM 756 N N . GLY A 1 101 ? -1.305 -10.953 4.240 1.00 84.19 101 GLY A N 1
ATOM 757 C CA . GLY A 1 101 ? -0.645 -10.425 5.437 1.00 84.19 101 GLY A CA 1
ATOM 758 C C . GLY A 1 101 ? 0.028 -9.065 5.251 1.00 84.19 101 GLY A C 1
ATOM 759 O O . GLY A 1 101 ? 0.396 -8.461 6.254 1.00 84.19 101 GLY A O 1
ATOM 760 N N . ASP A 1 102 ? 0.112 -8.544 4.027 1.00 92.12 102 ASP A N 1
ATOM 761 C CA . ASP A 1 102 ? 0.595 -7.191 3.746 1.00 92.12 102 ASP A CA 1
ATOM 762 C C . ASP A 1 102 ? -0.577 -6.249 3.401 1.00 92.12 102 ASP A C 1
ATOM 764 O O . ASP A 1 102 ? -1.677 -6.679 3.047 1.00 92.12 102 ASP A O 1
ATOM 768 N N . ILE A 1 103 ? -0.350 -4.945 3.532 1.00 91.44 103 ILE A N 1
ATOM 769 C CA . ILE A 1 103 ? -1.252 -3.871 3.112 1.00 91.44 103 ILE A CA 1
ATOM 770 C C . ILE A 1 103 ? -0.494 -2.932 2.173 1.00 91.44 103 ILE A C 1
ATOM 772 O O . ILE A 1 103 ? 0.686 -2.659 2.393 1.00 91.44 103 ILE A O 1
ATOM 776 N N . CYS A 1 104 ? -1.161 -2.444 1.127 1.00 93.00 104 CYS A N 1
ATOM 777 C CA . CYS A 1 104 ? -0.568 -1.433 0.262 1.00 93.00 104 CYS A CA 1
ATOM 778 C C . CYS A 1 104 ? -0.758 -0.034 0.855 1.00 93.00 104 CYS A C 1
ATOM 780 O O . CYS A 1 104 ? -1.886 0.367 1.149 1.00 93.00 104 CYS A O 1
ATOM 782 N N . ILE A 1 105 ? 0.336 0.716 0.986 1.00 90.94 105 ILE A N 1
ATOM 783 C CA . ILE A 1 105 ? 0.345 2.145 1.310 1.00 90.94 105 ILE A CA 1
ATOM 784 C C . ILE A 1 105 ? 1.294 2.835 0.328 1.00 90.94 105 ILE A C 1
ATOM 786 O O . ILE A 1 105 ? 2.427 2.395 0.159 1.00 90.94 105 ILE A O 1
ATOM 790 N N . ASP A 1 106 ? 0.819 3.877 -0.359 1.00 87.12 106 ASP A N 1
ATOM 791 C CA . ASP A 1 106 ? 1.598 4.676 -1.322 1.00 87.12 106 ASP A CA 1
ATOM 792 C C . ASP A 1 106 ? 2.356 3.856 -2.385 1.00 87.12 106 ASP A C 1
ATOM 794 O O . ASP A 1 106 ? 3.489 4.161 -2.759 1.00 87.12 106 ASP A O 1
ATOM 798 N N . GLY A 1 107 ? 1.726 2.787 -2.884 1.00 88.69 107 GLY A N 1
ATOM 799 C CA . GLY A 1 107 ? 2.328 1.911 -3.892 1.00 88.69 107 GLY A CA 1
ATOM 800 C C . GLY A 1 107 ? 3.413 0.983 -3.341 1.00 88.69 107 GLY A C 1
ATOM 801 O O . GLY A 1 107 ? 4.230 0.474 -4.106 1.00 88.69 107 GLY A O 1
ATOM 802 N N . GLN A 1 108 ? 3.441 0.758 -2.027 1.00 90.69 108 GLN A N 1
ATOM 803 C CA . GLN A 1 108 ? 4.339 -0.190 -1.377 1.00 90.69 108 GLN A CA 1
ATOM 804 C C . GLN A 1 108 ? 3.556 -1.182 -0.523 1.00 90.69 108 GLN A C 1
ATOM 806 O O . GLN A 1 108 ? 2.716 -0.796 0.287 1.00 90.69 108 GLN A O 1
ATOM 811 N N . CYS A 1 109 ? 3.869 -2.469 -0.675 1.00 93.06 109 CYS A N 1
ATOM 812 C CA . CYS A 1 109 ? 3.369 -3.503 0.220 1.00 93.06 109 CYS A CA 1
ATOM 813 C C . CYS A 1 109 ? 4.190 -3.507 1.504 1.00 93.06 109 CYS A C 1
ATOM 815 O O . CYS A 1 109 ? 5.390 -3.784 1.479 1.00 93.06 109 CYS A O 1
ATOM 817 N N . ILE A 1 110 ? 3.531 -3.228 2.622 1.00 91.12 110 ILE A N 1
ATOM 818 C CA . ILE A 1 110 ? 4.129 -3.295 3.951 1.00 91.12 110 ILE A CA 1
ATOM 819 C C . ILE A 1 110 ? 3.401 -4.342 4.800 1.00 91.12 110 ILE A C 1
ATOM 821 O O . ILE A 1 110 ? 2.198 -4.536 4.616 1.00 91.12 110 ILE A O 1
ATOM 825 N N . PRO A 1 111 ? 4.077 -5.006 5.753 1.00 89.06 111 PRO A N 1
ATOM 826 C CA . PRO A 1 111 ? 3.419 -5.954 6.643 1.00 89.06 111 PRO A CA 1
ATOM 827 C C . PRO A 1 111 ? 2.255 -5.314 7.394 1.00 89.06 111 PRO A C 1
ATOM 829 O O . PRO A 1 111 ? 2.407 -4.270 8.037 1.00 89.06 111 PRO A O 1
ATOM 832 N N . LYS A 1 112 ? 1.090 -5.962 7.362 1.00 86.69 112 LYS A N 1
ATOM 833 C CA . LYS A 1 112 ? -0.044 -5.558 8.185 1.00 86.69 112 LYS A CA 1
ATOM 834 C C . LYS A 1 112 ? 0.325 -5.794 9.644 1.00 86.69 112 LYS A C 1
ATOM 836 O O . LYS A 1 112 ? 0.474 -6.931 10.097 1.00 86.69 112 LYS A O 1
ATOM 841 N N . LEU A 1 113 ? 0.445 -4.708 10.395 1.00 83.75 113 LEU A N 1
ATOM 842 C CA . LEU A 1 113 ? 0.641 -4.776 11.834 1.00 83.75 113 LEU A CA 1
ATOM 843 C C . LEU A 1 113 ? -0.624 -5.346 12.481 1.00 83.75 113 LEU A C 1
ATOM 845 O O . LEU A 1 113 ? -1.711 -4.777 12.385 1.00 83.75 113 LEU A O 1
ATOM 849 N N . THR A 1 114 ? -0.485 -6.499 13.127 1.00 85.44 114 THR A N 1
ATOM 850 C CA . THR A 1 114 ? -1.563 -7.147 13.874 1.00 85.44 114 THR A CA 1
ATOM 851 C C . THR A 1 114 ? -1.079 -7.449 15.280 1.00 85.44 114 THR A C 1
ATOM 853 O O . THR A 1 114 ? 0.120 -7.509 15.548 1.00 85.44 114 THR A O 1
ATOM 856 N N . CYS A 1 115 ? -2.007 -7.708 16.196 1.00 89.00 115 CYS A N 1
ATOM 857 C CA . CYS A 1 115 ? -1.633 -8.135 17.542 1.00 89.00 115 CYS A CA 1
ATOM 858 C C . CYS A 1 115 ? -0.953 -9.511 17.596 1.00 89.00 115 CYS A C 1
ATOM 860 O O . CYS A 1 115 ? -0.447 -9.878 18.648 1.00 89.00 115 CYS A O 1
ATOM 862 N N . ALA A 1 116 ? -0.897 -10.244 16.477 1.00 85.25 116 ALA A N 1
ATOM 863 C CA . ALA A 1 116 ? -0.081 -11.448 16.359 1.00 85.25 116 ALA A CA 1
ATOM 864 C C . ALA A 1 116 ? 1.417 -11.132 16.205 1.00 85.25 116 ALA A C 1
ATOM 866 O O . ALA A 1 116 ? 2.252 -11.942 16.594 1.00 85.25 116 ALA A O 1
ATOM 867 N N . THR A 1 117 ? 1.767 -9.967 15.648 1.00 83.06 117 THR A N 1
ATOM 868 C CA . THR A 1 117 ? 3.159 -9.566 15.381 1.00 83.06 117 THR A CA 1
ATOM 869 C C . THR A 1 117 ? 3.657 -8.447 16.295 1.00 83.06 117 THR A C 1
ATOM 871 O O . THR A 1 117 ? 4.859 -8.203 16.370 1.00 83.06 117 THR A O 1
ATOM 874 N N . ILE A 1 118 ? 2.760 -7.776 17.018 1.00 89.62 118 ILE A N 1
ATOM 875 C CA . ILE A 1 118 ? 3.098 -6.667 17.913 1.00 89.62 118 ILE A CA 1
ATOM 876 C C . ILE A 1 118 ? 3.286 -7.156 19.350 1.00 89.62 118 ILE A C 1
ATOM 878 O O . ILE A 1 118 ? 2.355 -7.649 19.985 1.00 89.62 118 ILE A O 1
ATOM 882 N N . LEU A 1 119 ? 4.478 -6.914 19.900 1.00 91.50 119 LEU A N 1
ATOM 883 C CA . LEU A 1 119 ? 4.772 -7.076 21.323 1.00 91.50 119 LEU A CA 1
ATOM 884 C C . LEU A 1 119 ? 4.664 -5.724 22.035 1.00 91.50 119 LEU A C 1
ATOM 886 O O . LEU A 1 119 ? 5.502 -4.841 21.862 1.00 91.50 119 LEU A O 1
ATOM 890 N N . CYS A 1 120 ? 3.631 -5.558 22.860 1.00 93.44 120 CYS A N 1
ATOM 891 C CA . CYS A 1 120 ? 3.473 -4.359 23.680 1.00 93.44 120 CYS A CA 1
ATOM 892 C C . CYS A 1 120 ? 4.351 -4.412 24.938 1.00 93.44 120 CYS A C 1
ATOM 894 O O . CYS A 1 120 ? 4.526 -5.466 25.549 1.00 93.44 120 CYS A O 1
ATOM 896 N N . ARG A 1 121 ? 4.863 -3.252 25.370 1.00 93.94 121 ARG A N 1
ATOM 897 C CA . ARG A 1 121 ? 5.639 -3.131 26.617 1.00 93.94 121 ARG A CA 1
ATOM 898 C C . ARG A 1 121 ? 4.791 -3.516 27.839 1.00 93.94 121 ARG A C 1
ATOM 900 O O . ARG A 1 121 ? 3.565 -3.395 27.820 1.00 93.94 121 ARG A O 1
ATOM 907 N N . THR A 1 122 ? 5.443 -3.921 28.931 1.00 90.19 122 THR A N 1
ATOM 908 C CA . THR A 1 122 ? 4.787 -4.208 30.218 1.00 90.19 122 THR A CA 1
ATOM 909 C C . THR A 1 122 ? 3.808 -3.097 30.606 1.00 90.19 122 THR A C 1
ATOM 911 O O . THR A 1 122 ? 4.140 -1.913 30.555 1.00 90.19 122 THR A O 1
ATOM 914 N N . GLY A 1 123 ? 2.586 -3.488 30.977 1.00 86.38 123 GLY A N 1
ATOM 915 C CA . GLY A 1 123 ? 1.501 -2.555 31.290 1.00 86.38 123 GLY A CA 1
ATOM 916 C C . GLY A 1 123 ? 0.684 -2.079 30.084 1.00 86.38 123 GLY A C 1
ATOM 917 O O . GLY A 1 123 ? -0.201 -1.256 30.277 1.00 86.38 123 GLY A O 1
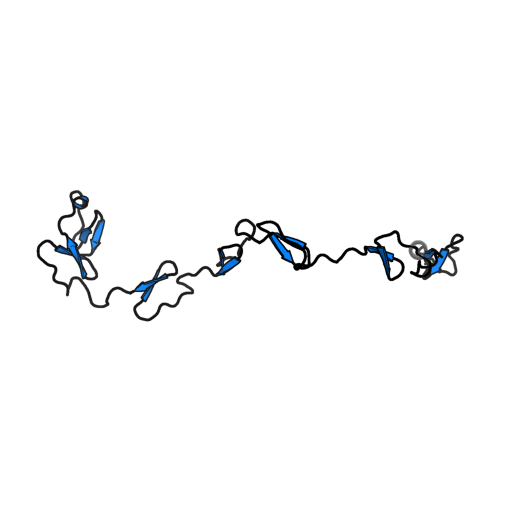ATOM 918 N N . TYR A 1 124 ? 0.920 -2.594 28.873 1.00 93.88 124 TYR A N 1
ATOM 919 C CA . TYR A 1 124 ? 0.107 -2.335 27.677 1.00 93.88 124 TYR A CA 1
ATOM 920 C C . TYR A 1 124 ? -0.469 -3.639 27.100 1.00 93.88 124 TYR A C 1
ATOM 922 O O . TYR A 1 124 ? 0.103 -4.714 27.276 1.00 93.88 124 TYR A O 1
ATOM 930 N N . THR A 1 125 ? -1.620 -3.558 26.439 1.00 92.06 125 THR A N 1
ATOM 931 C CA . THR A 1 125 ? -2.27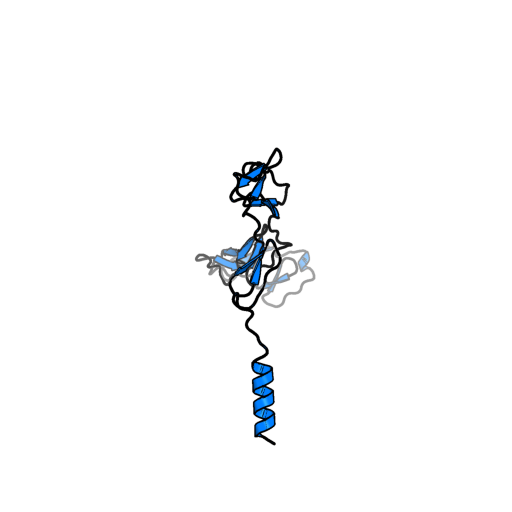8 -4.649 25.711 1.00 92.06 125 THR A CA 1
ATOM 932 C C . THR A 1 125 ? -2.460 -4.252 24.252 1.00 92.06 125 THR A C 1
ATOM 934 O O . THR A 1 125 ? -2.735 -3.087 23.968 1.00 92.06 125 THR A O 1
ATOM 937 N N . CYS A 1 126 ? -2.302 -5.197 23.328 1.00 93.50 126 CYS A N 1
ATOM 938 C CA . CYS A 1 126 ? -2.547 -4.922 21.917 1.00 93.50 126 CYS A CA 1
ATOM 939 C C . CYS A 1 126 ? -4.044 -5.027 21.602 1.00 93.50 126 CYS A C 1
ATOM 941 O O . CYS A 1 126 ? -4.701 -5.976 22.033 1.00 93.50 126 CYS A O 1
ATOM 943 N N . ARG A 1 127 ? -4.568 -4.071 20.833 1.00 91.62 127 ARG A N 1
ATOM 944 C CA . ARG A 1 127 ? -5.896 -4.103 20.210 1.00 91.62 127 ARG A CA 1
ATOM 945 C C . ARG A 1 127 ? -5.799 -3.474 18.820 1.00 91.62 127 ARG A C 1
ATOM 947 O O . ARG A 1 127 ? -5.225 -2.400 18.689 1.00 91.62 127 ARG A O 1
ATOM 954 N N . ASP A 1 128 ? -6.311 -4.154 17.798 1.00 85.81 128 ASP A N 1
ATOM 955 C CA . ASP A 1 128 ? -6.333 -3.676 16.402 1.00 85.81 128 ASP A CA 1
ATOM 956 C C . ASP A 1 128 ? -4.973 -3.185 15.868 1.00 85.81 128 ASP A C 1
ATOM 958 O O . ASP A 1 128 ? -4.880 -2.194 15.150 1.00 85.81 128 ASP A O 1
ATOM 962 N N . GLY A 1 129 ? -3.889 -3.871 16.245 1.00 87.88 129 GLY A N 1
ATOM 963 C CA . GLY A 1 129 ? -2.536 -3.506 15.818 1.00 87.88 129 GLY A CA 1
ATOM 964 C C . GLY A 1 129 ? -1.958 -2.279 16.535 1.00 87.88 129 GLY A C 1
ATOM 965 O O . GLY A 1 129 ? -0.971 -1.708 16.080 1.00 87.88 129 GLY A O 1
ATOM 966 N N . GLN A 1 130 ? -2.541 -1.870 17.664 1.00 91.38 130 GLN A N 1
ATOM 967 C CA . GLN A 1 130 ? -2.052 -0.764 18.484 1.00 91.38 130 GLN A CA 1
ATOM 968 C C . GLN A 1 130 ? -1.948 -1.163 19.957 1.00 91.38 130 GLN A C 1
ATOM 970 O O . GLN A 1 130 ? -2.765 -1.921 20.480 1.00 91.38 130 GLN A O 1
ATOM 975 N N . CYS A 1 131 ? -0.940 -0.636 20.650 1.00 93.50 131 CYS A N 1
ATOM 976 C CA . CYS A 1 131 ? -0.745 -0.876 22.077 1.00 93.50 131 CYS A CA 1
ATOM 977 C C . CYS A 1 131 ? -1.493 0.163 22.920 1.00 93.50 131 CYS A C 1
ATOM 979 O O . CYS A 1 131 ? -1.195 1.353 22.862 1.00 93.50 131 CYS A O 1
ATOM 981 N N . PHE A 1 132 ? -2.399 -0.299 23.779 1.00 91.44 132 PHE A N 1
ATOM 982 C CA . PHE A 1 132 ? -3.149 0.520 24.732 1.00 91.44 132 PHE A CA 1
ATOM 983 C C . PHE A 1 132 ? -2.710 0.219 26.159 1.00 91.44 132 PHE A C 1
ATOM 985 O O . PHE A 1 132 ? -2.429 -0.930 26.492 1.00 91.44 132 PHE A O 1
ATOM 992 N N . LYS A 1 133 ? -2.656 1.235 27.025 1.00 89.06 133 LYS A N 1
ATOM 993 C CA . LYS A 1 133 ? -2.318 1.034 28.439 1.00 89.06 133 LYS A CA 1
ATOM 994 C C . LYS A 1 133 ? -3.351 0.094 29.065 1.00 89.06 133 LYS A C 1
ATOM 996 O O . LYS A 1 133 ? -4.552 0.329 28.938 1.00 89.06 133 LYS A O 1
ATOM 1001 N N . LYS A 1 134 ? -2.891 -0.971 29.724 1.00 85.12 134 LYS A N 1
ATOM 1002 C CA . LYS A 1 134 ? -3.763 -1.846 30.509 1.00 85.12 134 LYS A CA 1
ATOM 1003 C C . LYS A 1 134 ? -4.448 -0.991 31.579 1.00 85.12 134 LYS A C 1
ATOM 1005 O O . LYS A 1 134 ? -3.793 -0.105 32.144 1.00 85.12 134 LYS A O 1
ATOM 1010 N N . PRO A 1 135 ? -5.734 -1.234 31.871 1.00 73.06 135 PRO A N 1
ATOM 1011 C CA . PRO A 1 135 ? -6.349 -0.637 33.043 1.00 73.06 135 PRO A CA 1
ATOM 1012 C C . PRO A 1 135 ? -5.512 -0.995 34.284 1.00 73.06 135 PRO A C 1
ATOM 1014 O O . PRO A 1 135 ? -4.891 -2.065 34.309 1.00 73.06 135 PRO A O 1
ATOM 1017 N N . PRO A 1 136 ? -5.431 -0.101 35.282 1.00 73.38 136 PRO A N 1
ATOM 1018 C CA . PRO A 1 136 ? -4.689 -0.374 36.503 1.00 73.38 136 PRO A CA 1
ATOM 1019 C C . PRO A 1 136 ? -5.148 -1.700 37.120 1.00 73.38 136 PRO A C 1
ATOM 1021 O O . PRO A 1 136 ? -6.328 -1.888 37.406 1.00 73.38 136 PRO A O 1
ATOM 1024 N N . SER A 1 137 ? -4.219 -2.634 37.302 1.00 71.88 137 SER A N 1
ATOM 1025 C CA . SER A 1 137 ? -4.499 -3.904 37.966 1.00 71.88 137 SER A CA 1
ATOM 1026 C C . SER A 1 137 ? -4.794 -3.662 39.446 1.00 71.88 137 SER A C 1
ATOM 1028 O O . SER A 1 137 ? -4.026 -2.969 40.110 1.00 71.88 137 SER A O 1
ATOM 1030 N N . GLY A 1 138 ? -5.877 -4.249 39.958 1.00 74.25 138 GLY A N 1
ATOM 1031 C CA . GLY A 1 138 ? -6.279 -4.135 41.365 1.00 74.25 138 GLY A CA 1
ATOM 1032 C C . GLY A 1 138 ? -7.232 -2.977 41.673 1.00 74.25 138 GLY A C 1
ATOM 1033 O O . GLY A 1 138 ? -7.693 -2.867 42.809 1.00 74.25 138 GLY A O 1
ATOM 1034 N N . ILE A 1 139 ? -7.566 -2.150 40.677 1.00 79.69 139 ILE A N 1
ATOM 1035 C CA . ILE A 1 139 ? -8.719 -1.256 40.773 1.00 79.69 139 ILE A CA 1
ATOM 1036 C C . ILE A 1 139 ? -9.939 -2.050 40.303 1.00 79.69 139 ILE A C 1
ATOM 1038 O O . ILE A 1 139 ? -9.955 -2.589 39.200 1.00 79.69 139 ILE A O 1
ATOM 1042 N N . THR A 1 140 ? -10.913 -2.163 41.195 1.00 86.25 140 THR A N 1
ATOM 1043 C CA . THR A 1 140 ? -12.239 -2.746 40.981 1.00 86.25 140 THR A CA 1
ATOM 1044 C C . THR A 1 140 ? -13.228 -1.907 41.774 1.00 86.25 140 THR A C 1
ATOM 1046 O O . THR A 1 140 ? -12.831 -1.112 42.640 1.00 86.25 140 THR A O 1
ATOM 1049 N N . CYS A 1 141 ? -14.520 -2.095 41.546 1.00 87.56 141 CYS A N 1
ATOM 1050 C CA . CYS A 1 141 ? -15.537 -1.406 42.330 1.00 87.56 141 CYS A CA 1
ATOM 1051 C C . CYS A 1 141 ? -15.568 -1.840 43.802 1.00 87.56 141 CYS A C 1
ATOM 1053 O O . CYS A 1 141 ? -16.102 -1.114 44.635 1.00 87.56 141 CYS A O 1
ATOM 1055 N N . ALA A 1 142 ? -14.883 -2.934 44.162 1.00 87.00 142 ALA A N 1
ATOM 1056 C CA . ALA A 1 142 ? -14.666 -3.315 45.559 1.00 87.00 142 ALA A CA 1
ATOM 1057 C C . ALA A 1 142 ? -13.806 -2.300 46.340 1.00 87.00 142 ALA A C 1
ATOM 1059 O O . ALA A 1 142 ? -13.997 -2.138 47.543 1.00 87.00 142 ALA A O 1
ATOM 1060 N N . ASN A 1 143 ? -12.876 -1.607 45.669 1.00 86.69 143 ASN A N 1
ATOM 1061 C CA . ASN A 1 143 ? -11.903 -0.708 46.308 1.00 86.69 143 ASN A CA 1
ATOM 1062 C C . ASN A 1 143 ? -12.076 0.768 45.907 1.00 86.69 143 ASN A C 1
ATOM 1064 O O . ASN A 1 143 ? -11.276 1.616 46.306 1.00 86.69 143 ASN A O 1
ATOM 1068 N N . VAL A 1 144 ? -13.100 1.093 45.114 1.00 88.69 144 VAL A N 1
ATOM 1069 C CA . VAL A 1 144 ? -13.373 2.453 44.637 1.00 88.69 144 VAL A CA 1
ATOM 1070 C C . VAL A 1 144 ? -14.649 2.979 45.277 1.00 88.69 144 VAL A C 1
ATOM 1072 O O . VAL A 1 144 ? -15.734 2.445 45.071 1.00 88.69 144 VAL A O 1
ATOM 1075 N N . LYS A 1 145 ? -14.529 4.085 46.017 1.00 92.06 145 LYS A N 1
ATOM 1076 C CA . LYS A 1 145 ? -15.677 4.819 46.555 1.00 92.06 145 LYS A CA 1
ATOM 1077 C C . LYS A 1 145 ? -15.964 6.041 45.687 1.00 92.06 145 LYS A C 1
ATOM 1079 O O . LYS A 1 145 ? -15.167 6.976 45.649 1.00 92.06 145 LYS A O 1
ATOM 1084 N N . CYS A 1 146 ? -17.105 6.036 45.005 1.00 91.00 146 CYS A N 1
ATOM 1085 C CA . CYS A 1 146 ? -17.551 7.172 44.204 1.00 91.00 146 CYS A CA 1
ATOM 1086 C C . CYS A 1 146 ? -18.205 8.261 45.068 1.00 91.00 146 CYS A C 1
ATOM 1088 O O . CYS A 1 146 ? -18.748 7.992 46.141 1.00 91.00 146 CYS A O 1
ATOM 1090 N N . MET A 1 147 ? -18.146 9.507 44.591 1.00 92.56 147 MET A N 1
ATOM 1091 C CA . MET A 1 147 ? -18.841 10.636 45.213 1.00 92.56 147 MET A CA 1
ATOM 1092 C C . MET A 1 147 ? -20.364 10.492 45.058 1.00 92.56 147 MET A C 1
ATOM 1094 O O . MET A 1 147 ? -20.835 9.829 44.133 1.00 92.56 147 MET A O 1
ATOM 1098 N N . SER A 1 148 ? -21.141 11.139 45.929 1.00 89.19 148 SER A N 1
ATOM 1099 C CA . SER A 1 148 ? -22.606 11.158 45.839 1.00 89.19 148 SER A CA 1
ATOM 1100 C C . SER A 1 148 ? -23.089 11.551 44.435 1.00 89.19 148 SER A C 1
ATOM 1102 O O . SER A 1 148 ? -22.596 12.515 43.848 1.00 89.19 148 SER A O 1
ATOM 1104 N N . GLY A 1 149 ? -24.047 10.794 43.892 1.00 85.50 149 GLY A N 1
ATOM 1105 C CA . GLY A 1 149 ? -24.563 10.966 42.525 1.00 85.50 149 GLY A CA 1
ATOM 1106 C C . GLY A 1 149 ? -23.767 10.237 41.433 1.00 85.50 149 GLY A C 1
ATOM 1107 O O . GLY A 1 149 ? -24.130 10.319 40.256 1.00 85.50 149 GLY A O 1
ATOM 1108 N N . TYR A 1 150 ? -22.709 9.512 41.801 1.00 90.56 150 TYR A N 1
ATOM 1109 C CA . TYR A 1 150 ? -21.951 8.640 40.909 1.00 90.56 150 TYR A CA 1
ATOM 1110 C C . TYR A 1 150 ? -22.044 7.184 41.362 1.00 90.56 150 TYR A C 1
ATOM 1112 O O . TYR A 1 150 ? -22.086 6.881 42.553 1.00 90.56 150 TYR A O 1
ATOM 1120 N N . VAL A 1 151 ? -22.021 6.286 40.389 1.00 90.12 151 VAL A N 1
ATOM 1121 C CA . VAL A 1 151 ? -22.011 4.835 40.561 1.00 90.12 151 VAL A CA 1
ATOM 1122 C C . VAL A 1 151 ? -20.724 4.275 39.960 1.00 90.12 151 VAL A C 1
ATOM 1124 O O . VAL A 1 151 ? -20.184 4.833 39.001 1.00 90.12 151 VAL A O 1
ATOM 1127 N N . CYS A 1 152 ? -20.190 3.221 40.568 1.00 90.12 152 CYS A N 1
ATOM 1128 C CA . CYS A 1 152 ? -18.990 2.563 40.077 1.00 90.12 152 CYS A CA 1
ATOM 1129 C C . CYS A 1 152 ? -19.339 1.573 38.959 1.00 90.12 152 CYS A C 1
ATOM 1131 O O . CYS A 1 152 ? -20.389 0.940 39.006 1.00 90.12 152 CYS A O 1
ATOM 1133 N N . VAL A 1 153 ? -18.473 1.477 37.950 1.00 90.50 153 VAL A N 1
ATOM 1134 C CA . VAL A 1 153 ? -18.501 0.428 36.925 1.00 90.50 153 VAL A CA 1
ATOM 1135 C C . VAL A 1 153 ? -17.118 -0.191 36.790 1.00 90.50 153 VAL A C 1
ATOM 1137 O O . VAL A 1 153 ? -16.107 0.521 36.843 1.00 90.50 153 VAL A O 1
ATOM 1140 N N . GLU A 1 154 ? -17.045 -1.509 36.627 1.00 86.62 154 GLU A N 1
ATOM 1141 C CA . GLU A 1 154 ? -15.771 -2.222 36.513 1.00 86.62 154 GLU A CA 1
ATOM 1142 C C . GLU A 1 154 ? -14.939 -1.672 35.326 1.00 86.62 154 GLU A C 1
ATOM 1144 O O . GLU A 1 154 ? -15.489 -1.386 34.255 1.00 86.62 154 GLU A O 1
ATOM 1149 N N . PRO A 1 155 ? -13.613 -1.466 35.479 1.00 86.00 155 PRO A N 1
ATOM 1150 C CA . PRO A 1 155 ? -12.758 -1.855 36.604 1.00 86.00 155 PRO A CA 1
ATOM 1151 C C . PRO A 1 155 ? -12.561 -0.747 37.662 1.00 86.00 155 PRO A C 1
ATOM 1153 O O . PRO A 1 155 ? -11.438 -0.447 38.046 1.00 86.00 155 PRO A O 1
ATOM 1156 N N . GLY A 1 156 ? -13.608 -0.044 38.098 1.00 88.25 156 GLY A N 1
ATOM 1157 C CA . GLY A 1 156 ? -13.485 1.020 39.106 1.00 88.25 156 GLY A CA 1
ATOM 1158 C C . GLY A 1 156 ? -13.575 2.445 38.557 1.00 88.25 156 GLY A C 1
ATOM 1159 O O . GLY A 1 156 ? -12.918 3.359 39.058 1.00 88.25 156 GLY A O 1
ATOM 1160 N N . ARG A 1 157 ? -14.359 2.663 37.498 1.00 89.06 157 ARG A N 1
ATOM 1161 C CA . ARG A 1 157 ? -14.667 4.001 36.975 1.00 89.06 157 ARG A CA 1
ATOM 1162 C C . ARG A 1 157 ? -15.957 4.530 37.595 1.00 89.06 157 ARG A C 1
ATOM 1164 O O . ARG A 1 157 ? -16.975 3.858 37.551 1.00 89.06 157 ARG A O 1
ATOM 1171 N N . CYS A 1 158 ? -15.940 5.766 38.085 1.00 90.50 158 CYS A N 1
ATOM 1172 C CA . CYS A 1 158 ? -17.152 6.442 38.547 1.00 90.50 158 CYS A CA 1
ATOM 1173 C C . CYS A 1 158 ? -17.860 7.148 37.385 1.00 90.50 158 CYS A C 1
ATOM 1175 O O . CYS A 1 158 ? -17.259 7.962 36.680 1.00 90.50 158 CYS A O 1
ATOM 1177 N N . VAL A 1 159 ? -19.145 6.862 37.203 1.00 88.81 159 VAL A N 1
ATOM 1178 C CA . VAL A 1 159 ? -20.012 7.448 36.170 1.00 88.81 159 VAL A CA 1
ATOM 1179 C C . VAL A 1 159 ? -21.258 8.044 36.819 1.00 88.81 159 VAL A C 1
ATOM 1181 O O . VAL A 1 159 ? -21.647 7.625 37.906 1.00 88.81 159 VAL A O 1
ATOM 1184 N N . LYS A 1 160 ? -21.864 9.066 36.204 1.00 87.12 160 LYS A N 1
ATOM 1185 C CA . LYS A 1 160 ? -23.065 9.703 36.767 1.00 87.12 160 LYS A CA 1
ATOM 1186 C C . LYS A 1 160 ? -24.217 8.703 36.808 1.00 87.12 160 LYS A C 1
ATOM 1188 O O . LYS A 1 160 ? -24.453 7.998 35.834 1.00 87.12 160 LYS A O 1
ATOM 1193 N N . GLN A 1 161 ? -24.939 8.684 37.923 1.00 77.12 161 GLN A N 1
ATOM 1194 C CA . GLN A 1 161 ? -26.070 7.781 38.134 1.00 77.12 161 GLN A CA 1
ATOM 1195 C C . GLN A 1 161 ? -27.284 8.132 37.258 1.00 77.12 161 GLN A C 1
ATOM 1197 O O . GLN A 1 161 ? -28.061 7.252 36.902 1.00 77.12 161 GLN A O 1
ATOM 1202 N N . PHE A 1 162 ? -27.441 9.411 36.907 1.00 76.62 162 PHE A N 1
ATOM 1203 C CA . PHE A 1 162 ? -28.534 9.897 36.070 1.00 76.62 162 PHE A CA 1
ATOM 1204 C C . PHE A 1 162 ? -28.020 10.206 34.667 1.00 76.62 162 PHE A C 1
ATOM 1206 O O . PHE A 1 162 ? -27.334 11.206 34.448 1.00 76.62 162 PHE A O 1
ATOM 1213 N N . ASP A 1 163 ? -28.361 9.322 33.736 1.00 79.50 163 ASP A N 1
ATOM 1214 C CA . ASP A 1 163 ? -28.146 9.477 32.303 1.00 79.50 163 ASP A CA 1
ATOM 1215 C C . ASP A 1 163 ? -29.513 9.406 31.617 1.00 79.50 163 ASP A C 1
ATOM 1217 O O . ASP A 1 163 ? -30.254 8.438 31.796 1.00 79.50 163 ASP A O 1
ATOM 1221 N N . GLU A 1 164 ? -29.864 10.435 30.847 1.00 85.75 164 GLU A N 1
ATOM 1222 C CA . GLU A 1 164 ? -31.157 10.516 30.159 1.00 85.75 164 GLU A CA 1
ATOM 1223 C C . GLU A 1 164 ? -31.374 9.335 29.200 1.00 85.75 164 GLU A C 1
ATOM 1225 O O . GLU A 1 164 ? -32.496 8.866 29.010 1.00 85.75 164 GLU A O 1
ATOM 1230 N N . LYS A 1 165 ? -30.291 8.769 28.651 1.00 87.81 165 LYS A N 1
ATOM 1231 C CA . LYS A 1 165 ? -30.344 7.582 27.782 1.00 87.81 165 LYS A CA 1
ATOM 1232 C C . LYS A 1 165 ? -30.698 6.303 28.537 1.00 87.81 165 LYS A C 1
ATOM 1234 O O . LYS A 1 165 ? -30.990 5.288 27.912 1.00 87.81 165 LYS A O 1
ATOM 1239 N N . CYS A 1 166 ? -30.661 6.335 29.864 1.00 88.00 166 CYS A N 1
ATOM 1240 C CA . CYS A 1 166 ? -30.938 5.195 30.725 1.00 88.00 166 CYS A CA 1
ATOM 1241 C C . CYS A 1 166 ? -32.368 5.176 31.276 1.00 88.00 166 CYS A C 1
ATOM 1243 O O . CYS A 1 166 ? -32.723 4.221 31.961 1.00 88.00 166 CYS A O 1
ATOM 1245 N N . PHE A 1 167 ? -33.216 6.162 30.954 1.00 88.88 167 PHE A N 1
ATOM 1246 C CA . PHE A 1 167 ? -34.588 6.224 31.477 1.00 88.88 167 PHE A CA 1
ATOM 1247 C C . PHE A 1 167 ? -35.443 4.996 31.140 1.00 88.88 167 PHE A C 1
ATOM 1249 O O . PHE A 1 167 ? -36.285 4.595 31.939 1.00 88.88 167 PHE A O 1
ATOM 1256 N N . THR A 1 168 ? -35.228 4.379 29.977 1.00 89.69 168 THR A N 1
ATOM 1257 C CA . THR A 1 168 ? -35.981 3.196 29.526 1.00 89.69 168 THR A CA 1
ATOM 1258 C C . THR A 1 168 ? -35.192 1.893 29.649 1.00 89.69 168 THR A C 1
ATOM 1260 O O . THR A 1 168 ? -35.713 0.824 29.325 1.00 89.69 168 THR A O 1
ATOM 1263 N N . VAL A 1 169 ? -33.946 1.949 30.128 1.00 90.44 169 VAL A N 1
ATOM 1264 C CA . VAL A 1 169 ? -33.034 0.802 30.146 1.00 90.44 169 VAL A CA 1
ATOM 1265 C C . VAL A 1 169 ? -33.091 0.111 31.504 1.00 90.44 169 VAL A C 1
ATOM 1267 O O . VAL A 1 169 ? -32.727 0.682 32.529 1.00 90.44 169 VAL A O 1
ATOM 1270 N N . LYS A 1 170 ? -33.526 -1.153 31.512 1.00 91.56 170 LYS A N 1
ATOM 1271 C CA . LYS A 1 170 ? -33.518 -2.012 32.703 1.00 91.56 170 LYS A CA 1
ATOM 1272 C C . LYS A 1 170 ? -32.345 -2.981 32.633 1.00 91.56 170 LYS A C 1
ATOM 1274 O O . LYS A 1 170 ? -32.321 -3.858 31.773 1.00 91.56 170 LYS A O 1
ATOM 1279 N N . CYS A 1 171 ? -31.393 -2.831 33.547 1.00 90.31 171 CYS A N 1
ATOM 1280 C CA . CYS A 1 171 ? -30.252 -3.733 33.655 1.00 90.31 171 CYS A CA 1
ATOM 1281 C C . CYS A 1 171 ? -30.527 -4.880 34.633 1.00 90.31 171 CYS A C 1
ATOM 1283 O O . CYS A 1 171 ? -31.298 -4.737 35.581 1.00 90.31 171 CYS A O 1
ATOM 1285 N N . SER A 1 172 ? -29.893 -6.029 34.382 1.00 93.81 172 SER A N 1
ATOM 1286 C CA . SER A 1 172 ? -29.930 -7.179 35.294 1.00 93.81 172 SER A CA 1
ATOM 1287 C C . SER A 1 172 ? -29.193 -6.871 36.602 1.00 93.81 172 SER A C 1
ATOM 1289 O O . SER A 1 172 ? -28.425 -5.911 36.679 1.00 93.81 172 SER A O 1
ATOM 1291 N N . ALA A 1 173 ? -29.397 -7.699 37.631 1.00 88.62 173 ALA A N 1
ATOM 1292 C CA . ALA A 1 173 ? -28.685 -7.554 38.900 1.00 88.62 173 ALA A CA 1
ATOM 1293 C C . ALA A 1 173 ? -27.158 -7.484 38.683 1.00 88.62 173 ALA A C 1
ATOM 1295 O O . ALA A 1 173 ? -26.599 -8.203 37.852 1.00 88.62 173 ALA A O 1
ATOM 1296 N N . GLY A 1 174 ? -26.496 -6.574 39.402 1.00 85.00 174 GLY A N 1
ATOM 1297 C CA . GLY A 1 174 ? -25.056 -6.323 39.267 1.00 85.00 174 GLY A CA 1
ATOM 1298 C C . GLY A 1 174 ? -24.640 -5.512 38.032 1.00 85.00 174 GLY A C 1
ATOM 1299 O O . GLY A 1 174 ? -23.447 -5.374 37.786 1.00 85.00 174 GLY A O 1
ATOM 1300 N N . HIS A 1 175 ? -25.586 -4.977 37.252 1.00 90.06 175 HIS A N 1
ATOM 1301 C CA . HIS A 1 175 ? -25.292 -4.110 36.111 1.00 90.06 175 HIS A CA 1
ATOM 1302 C C . HIS A 1 175 ? -25.868 -2.707 36.294 1.00 90.06 175 HIS A C 1
ATOM 1304 O O . HIS A 1 175 ? -26.935 -2.509 36.875 1.00 90.06 175 HIS A O 1
ATOM 1310 N N . VAL A 1 176 ? -25.165 -1.734 35.730 1.00 89.38 176 VAL A N 1
ATOM 1311 C CA . VAL A 1 176 ? -25.464 -0.306 35.786 1.00 89.38 176 VAL A CA 1
ATOM 1312 C C . VAL A 1 176 ? -25.629 0.205 34.360 1.00 89.38 176 VAL A C 1
ATOM 1314 O O . VAL A 1 176 ? -24.841 -0.141 33.481 1.00 8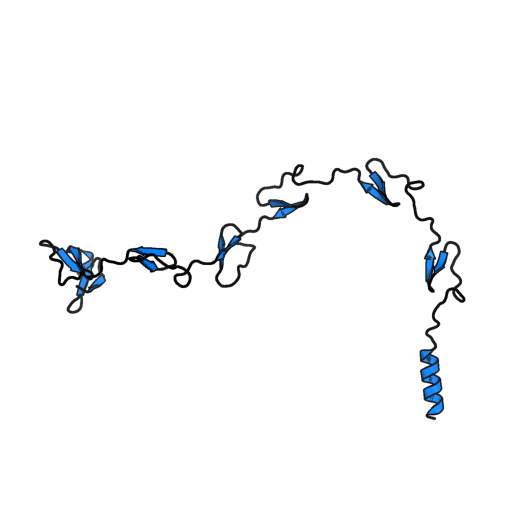9.38 176 VAL A O 1
ATOM 1317 N N . CYS A 1 177 ? -26.645 1.029 34.107 1.00 89.62 177 CYS A N 1
ATOM 1318 C CA . CYS A 1 177 ? -26.796 1.657 32.799 1.00 89.62 177 CYS A CA 1
ATOM 1319 C C . CYS A 1 177 ? -25.869 2.870 32.667 1.00 89.62 177 CYS A C 1
ATOM 1321 O O . CYS A 1 177 ? -25.871 3.755 33.521 1.00 89.62 177 CYS A O 1
ATOM 1323 N N . VAL A 1 178 ? -25.105 2.920 31.576 1.00 88.50 178 VAL A N 1
ATOM 1324 C CA . VAL A 1 178 ? -24.211 4.026 31.220 1.00 88.50 178 VAL A CA 1
ATOM 1325 C C . VAL A 1 178 ? -24.366 4.313 29.734 1.00 88.50 178 VAL A C 1
ATOM 1327 O O . VAL A 1 178 ? -24.145 3.428 28.909 1.00 88.50 178 VAL A O 1
ATOM 1330 N N . ASN A 1 179 ? -24.731 5.542 29.362 1.00 87.31 179 ASN A N 1
ATOM 1331 C CA . ASN A 1 179 ? -24.990 5.938 27.975 1.00 87.31 179 ASN A CA 1
ATOM 1332 C C . ASN A 1 179 ? -25.981 5.016 27.237 1.00 87.31 179 ASN A C 1
ATOM 1334 O O . ASN A 1 179 ? -25.843 4.796 26.035 1.00 87.31 179 ASN A O 1
ATOM 1338 N N . GLY A 1 180 ? -26.974 4.472 27.946 1.00 89.38 180 GLY A N 1
ATOM 1339 C CA . GLY A 1 180 ? -27.979 3.564 27.383 1.00 89.38 180 GLY A CA 1
ATOM 1340 C C . GLY A 1 180 ? -27.542 2.097 27.270 1.00 89.38 180 GLY A C 1
ATOM 1341 O O . GLY A 1 180 ? -28.280 1.290 26.712 1.00 89.38 180 GLY A O 1
ATOM 1342 N N . VAL A 1 181 ? -26.367 1.728 27.793 1.00 91.50 181 VAL A N 1
ATOM 1343 C CA . VAL A 1 181 ? -25.839 0.354 27.755 1.00 91.50 181 VAL A CA 1
ATOM 1344 C C . VAL A 1 181 ? -25.623 -0.170 29.172 1.00 91.50 181 VAL A C 1
ATOM 1346 O O . VAL A 1 181 ? -25.072 0.530 30.018 1.00 91.50 181 VAL A O 1
ATOM 1349 N N . CYS A 1 182 ? -26.035 -1.412 29.432 1.00 91.56 182 CYS A N 1
ATOM 1350 C CA . CYS A 1 182 ? -25.774 -2.081 30.704 1.00 91.56 182 CYS A CA 1
ATOM 1351 C C . CYS A 1 182 ? -24.325 -2.570 30.770 1.00 91.56 182 CYS A C 1
ATOM 1353 O O . CYS A 1 182 ? -23.900 -3.382 29.950 1.00 91.56 182 CYS A O 1
ATOM 1355 N N . VAL A 1 183 ? -23.587 -2.099 31.769 1.00 90.12 183 VAL A N 1
ATOM 1356 C CA . VAL A 1 183 ? -22.209 -2.507 32.066 1.00 90.12 183 VAL A CA 1
ATOM 1357 C C . VAL A 1 183 ? -22.129 -3.076 33.477 1.00 90.12 183 VAL A C 1
ATOM 1359 O O . VAL A 1 183 ? -22.996 -2.800 34.303 1.00 90.12 183 VAL A O 1
ATOM 1362 N N . GLN A 1 184 ? -21.113 -3.889 33.755 1.00 88.94 184 GLN A N 1
ATOM 1363 C CA . GLN A 1 184 ? -20.910 -4.465 35.083 1.00 88.94 184 GLN A CA 1
ATOM 1364 C C . GLN A 1 184 ? -20.597 -3.365 36.112 1.00 88.94 184 GLN A C 1
ATOM 1366 O O . GLN A 1 184 ? -19.727 -2.521 35.870 1.00 88.94 184 GLN A O 1
ATOM 1371 N N . GLY A 1 185 ? -21.349 -3.372 37.215 1.00 81.25 185 GLY A N 1
ATOM 1372 C CA . GLY A 1 185 ? -21.187 -2.472 38.362 1.00 81.25 185 GLY A CA 1
ATOM 1373 C C . GLY 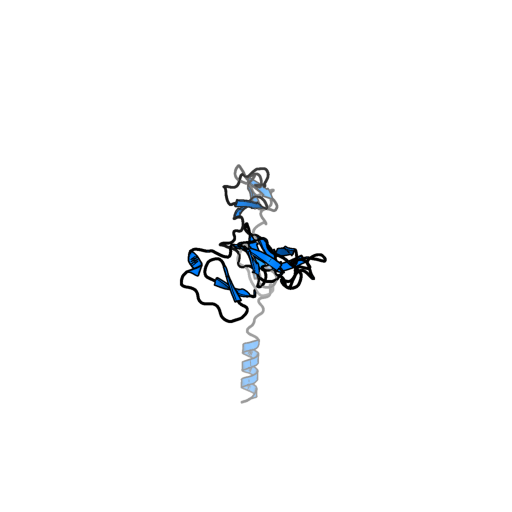A 1 185 ? -20.197 -2.980 39.397 1.00 81.25 185 GLY A C 1
ATOM 1374 O O . GLY A 1 185 ? -19.911 -4.199 39.387 1.00 81.25 185 GLY A O 1
#